Protein AF-A0A3D3IBJ9-F1 (afdb_monomer_lite)

Foldseek 3Di:
DLLVLQLVLLVCCLPVVVVLVVLLVVQQDCVPFDFPDDWDFPDDQDPQWTWIWTATPQRKIWIFIAGNPPRDTDDIDIGGHPVSVVVNVVSVVVNVSSVCSNVVSVVVVLQLVDDPVCSVVSVVVCVCCVCVVLVVCLVVQLVVQQCVQADPVRNRGDNCRSVVSVSVVSVVVSVCSVPPPDPDDPVVSVVVND

Structure (mmCIF, N/CA/C/O backbone):
data_AF-A0A3D3IBJ9-F1
#
_entry.id   AF-A0A3D3IBJ9-F1
#
loop_
_atom_site.group_PDB
_atom_site.id
_atom_site.type_symbol
_atom_site.label_atom_id
_atom_site.label_alt_id
_atom_site.label_comp_id
_atom_site.label_asym_id
_atom_site.label_entity_id
_atom_site.label_seq_id
_atom_site.pdbx_PDB_ins_code
_atom_site.Cartn_x
_atom_site.Cartn_y
_atom_site.Cartn_z
_atom_site.occupancy
_atom_site.B_iso_or_equiv
_atom_site.auth_seq_id
_atom_site.auth_comp_id
_atom_site.auth_asym_id
_atom_site.auth_atom_id
_atom_site.pdbx_PDB_model_num
ATOM 1 N N . GLY A 1 1 ? 5.608 -11.296 -23.123 1.00 69.81 1 GLY A N 1
ATOM 2 C CA . GLY A 1 1 ? 6.693 -10.288 -23.146 1.00 69.81 1 GLY A CA 1
ATOM 3 C C . GLY A 1 1 ? 6.664 -9.459 -21.875 1.00 69.81 1 GLY A C 1
ATOM 4 O O . GLY A 1 1 ? 5.577 -9.215 -21.365 1.00 69.81 1 GLY A O 1
ATOM 5 N N . ARG A 1 2 ? 7.830 -9.042 -21.364 1.00 80.31 2 ARG A N 1
ATOM 6 C CA . ARG A 1 2 ? 7.995 -8.337 -20.072 1.00 80.31 2 ARG A CA 1
ATOM 7 C C . ARG A 1 2 ? 7.119 -7.085 -19.910 1.00 80.31 2 ARG A C 1
ATOM 9 O O . ARG A 1 2 ? 6.575 -6.874 -18.832 1.00 80.31 2 ARG A O 1
ATOM 16 N N . LYS A 1 3 ? 6.898 -6.323 -20.991 1.00 83.75 3 LYS A N 1
ATOM 17 C CA . LYS A 1 3 ? 5.980 -5.170 -21.008 1.00 83.75 3 LYS A CA 1
ATOM 18 C C . LYS A 1 3 ? 4.562 -5.568 -20.597 1.00 83.75 3 LYS A C 1
ATOM 20 O O . LYS A 1 3 ? 3.991 -4.950 -19.712 1.00 83.75 3 LYS A O 1
ATOM 25 N N . TYR A 1 4 ? 4.007 -6.611 -21.212 1.00 85.75 4 TYR A N 1
ATOM 26 C CA . TYR A 1 4 ? 2.627 -7.026 -20.955 1.00 85.75 4 TYR A CA 1
ATOM 27 C C . TYR A 1 4 ? 2.422 -7.486 -19.512 1.00 85.75 4 TYR A C 1
ATOM 29 O O . TYR A 1 4 ? 1.430 -7.111 -18.911 1.00 85.75 4 TYR A O 1
ATOM 37 N N . ILE A 1 5 ? 3.376 -8.216 -18.926 1.00 88.38 5 ILE A N 1
ATOM 38 C CA . ILE A 1 5 ? 3.285 -8.644 -17.518 1.00 88.38 5 ILE A CA 1
ATOM 39 C C . ILE A 1 5 ? 3.227 -7.420 -16.590 1.00 88.38 5 ILE A C 1
ATOM 41 O O . ILE A 1 5 ? 2.356 -7.343 -15.727 1.00 88.38 5 ILE A O 1
ATOM 45 N N . MET A 1 6 ? 4.088 -6.429 -16.834 1.00 88.88 6 MET A N 1
ATOM 46 C CA . MET A 1 6 ? 4.114 -5.183 -16.066 1.00 88.88 6 MET A CA 1
ATOM 47 C C . MET A 1 6 ? 2.817 -4.374 -16.226 1.00 88.88 6 MET A C 1
ATOM 49 O O . MET A 1 6 ? 2.248 -3.915 -15.240 1.00 88.88 6 MET A O 1
ATOM 53 N N . MET A 1 7 ? 2.320 -4.221 -17.457 1.00 91.62 7 MET A N 1
ATOM 54 C CA . MET A 1 7 ? 1.092 -3.461 -17.723 1.00 91.62 7 MET A CA 1
ATOM 55 C C . MET A 1 7 ? -0.150 -4.154 -17.150 1.00 91.62 7 MET A C 1
ATOM 57 O O . MET A 1 7 ? -1.020 -3.478 -16.609 1.00 91.62 7 MET A O 1
ATOM 61 N N . MET A 1 8 ? -0.206 -5.490 -17.198 1.00 91.62 8 MET A N 1
ATOM 62 C CA . MET A 1 8 ? -1.271 -6.277 -16.568 1.00 91.62 8 MET A CA 1
ATOM 63 C C . MET A 1 8 ? -1.273 -6.101 -15.043 1.00 91.62 8 MET A C 1
ATOM 65 O O . MET A 1 8 ? -2.334 -5.925 -14.453 1.00 91.62 8 MET A O 1
ATOM 69 N N . GLY A 1 9 ? -0.097 -6.075 -14.405 1.00 90.38 9 GLY A N 1
ATOM 70 C CA . GLY A 1 9 ? 0.007 -5.803 -12.967 1.00 90.38 9 GLY A CA 1
ATOM 71 C C . GLY A 1 9 ? -0.547 -4.424 -12.591 1.00 90.38 9 GLY A C 1
ATOM 72 O O . GLY A 1 9 ? -1.326 -4.309 -11.647 1.00 90.38 9 GLY A O 1
ATOM 73 N N . LEU A 1 10 ? -0.217 -3.387 -13.372 1.00 92.19 10 LEU A N 1
ATOM 74 C CA . LEU A 1 10 ? -0.697 -2.022 -13.129 1.00 92.19 10 LEU A CA 1
ATOM 75 C C . LEU A 1 10 ? -2.212 -1.880 -13.325 1.00 92.19 10 LEU A C 1
ATOM 77 O O . LEU A 1 10 ? -2.873 -1.288 -12.476 1.00 92.19 10 LEU A O 1
ATOM 81 N N . ILE A 1 11 ? -2.785 -2.430 -14.402 1.00 93.69 11 ILE A N 1
ATOM 82 C CA . ILE A 1 11 ? -4.237 -2.324 -14.632 1.00 93.69 11 ILE A CA 1
ATOM 83 C C . ILE A 1 11 ? -5.034 -3.116 -13.591 1.00 93.69 11 ILE A C 1
ATOM 85 O O . ILE A 1 11 ? -6.061 -2.635 -13.112 1.00 93.69 11 ILE A O 1
ATOM 89 N N . PHE A 1 12 ? -4.543 -4.290 -13.180 1.00 92.88 12 PHE A N 1
ATOM 90 C CA . PHE A 1 12 ? -5.161 -5.045 -12.096 1.00 92.88 12 PHE A CA 1
ATOM 91 C C . PHE A 1 12 ? -5.106 -4.282 -10.779 1.00 92.88 12 PHE A C 1
ATOM 93 O O . PHE A 1 12 ? -6.126 -4.214 -10.102 1.00 92.88 12 PHE A O 1
ATOM 100 N N . ALA A 1 13 ? -3.988 -3.633 -10.447 1.00 89.12 13 ALA A N 1
ATOM 101 C CA . ALA A 1 13 ? -3.916 -2.776 -9.267 1.00 89.12 13 ALA A CA 1
ATOM 102 C C . ALA A 1 13 ? -4.943 -1.627 -9.328 1.00 89.12 13 ALA A C 1
ATOM 104 O O . ALA A 1 13 ? -5.714 -1.444 -8.389 1.00 89.12 13 ALA A O 1
ATOM 105 N N . VAL A 1 14 ? -5.027 -0.909 -10.455 1.00 92.62 14 VAL A N 1
ATOM 106 C CA . VAL A 1 14 ? -5.965 0.218 -10.638 1.00 92.62 14 VAL A CA 1
ATOM 107 C C . VAL A 1 14 ? -7.423 -0.206 -10.438 1.00 92.62 14 VAL A C 1
ATOM 109 O O . VAL A 1 14 ? -8.185 0.502 -9.780 1.00 92.62 14 VAL A O 1
ATOM 112 N N . VAL A 1 15 ? -7.817 -1.360 -10.978 1.00 93.56 15 VAL A N 1
ATOM 113 C CA . VAL A 1 15 ? -9.211 -1.831 -10.925 1.00 93.56 15 VAL A CA 1
ATOM 114 C C . VAL A 1 15 ? -9.526 -2.548 -9.608 1.00 93.56 15 VAL A C 1
ATOM 116 O O . VAL A 1 15 ? -10.604 -2.362 -9.044 1.00 93.56 15 VAL A O 1
ATOM 119 N N . ALA A 1 16 ? -8.603 -3.367 -9.102 1.00 92.44 16 ALA A N 1
ATOM 120 C CA . ALA A 1 16 ? -8.860 -4.272 -7.986 1.00 92.44 16 ALA A CA 1
ATOM 121 C C . ALA A 1 16 ? -8.548 -3.671 -6.609 1.00 92.44 16 ALA A C 1
ATOM 123 O O . ALA A 1 16 ? -9.078 -4.166 -5.617 1.00 92.44 16 ALA A O 1
ATOM 124 N N . TYR A 1 17 ? -7.750 -2.601 -6.503 1.00 90.62 17 TYR A N 1
ATOM 125 C CA . TYR A 1 17 ? -7.409 -2.023 -5.196 1.00 90.62 17 TYR A CA 1
ATOM 126 C C . TYR A 1 17 ? -8.657 -1.600 -4.419 1.00 90.62 17 TYR A C 1
ATOM 128 O O . TYR A 1 17 ? -8.879 -2.069 -3.306 1.00 90.62 17 TYR A O 1
ATOM 136 N N . ARG A 1 18 ? -9.545 -0.793 -5.003 1.00 89.44 18 ARG A N 1
ATOM 137 C CA . ARG A 1 18 ? -10.738 -0.322 -4.282 1.00 89.44 18 ARG A CA 1
ATOM 138 C C . ARG A 1 18 ? -11.643 -1.453 -3.750 1.00 89.44 18 ARG A C 1
ATOM 140 O O . ARG A 1 18 ? -11.987 -1.394 -2.570 1.00 89.44 18 ARG A O 1
ATOM 147 N N . PRO A 1 19 ? -12.035 -2.480 -4.532 1.00 92.44 19 PRO A N 1
ATOM 148 C CA . PRO A 1 19 ? -12.846 -3.579 -4.001 1.00 92.44 19 PRO A CA 1
ATOM 149 C C . PRO A 1 19 ? -12.098 -4.452 -2.982 1.00 92.44 19 PRO A C 1
ATOM 151 O O . PRO A 1 19 ? -12.719 -4.913 -2.023 1.00 92.44 19 PRO A O 1
ATOM 154 N N . ILE A 1 20 ? -10.782 -4.643 -3.130 1.00 91.94 20 ILE A N 1
ATOM 155 C CA . ILE A 1 20 ? -9.971 -5.384 -2.151 1.00 91.94 20 ILE A CA 1
ATOM 156 C C . ILE A 1 20 ? -9.966 -4.654 -0.805 1.00 91.94 20 ILE A C 1
ATOM 158 O O . ILE A 1 20 ? -10.304 -5.258 0.210 1.00 91.94 20 ILE A O 1
ATOM 162 N N . TYR A 1 21 ? -9.672 -3.351 -0.791 1.00 90.62 21 TYR A N 1
ATOM 163 C CA . TYR A 1 21 ? -9.659 -2.563 0.445 1.00 90.62 21 TYR A CA 1
ATOM 164 C C . TYR A 1 21 ? -11.045 -2.464 1.091 1.00 90.62 21 TYR A C 1
ATOM 166 O O . TYR A 1 21 ? -11.148 -2.553 2.311 1.00 90.62 21 TYR A O 1
ATOM 174 N N . LYS A 1 22 ? -12.121 -2.374 0.298 1.00 88.75 22 LYS A N 1
ATOM 175 C CA . LYS A 1 22 ? -13.494 -2.480 0.823 1.00 88.75 22 LYS A CA 1
ATOM 176 C C . LYS A 1 22 ? -13.756 -3.828 1.493 1.00 88.75 22 LYS A C 1
ATOM 178 O O . LYS A 1 22 ? -14.358 -3.868 2.559 1.00 88.75 22 LYS A O 1
ATOM 183 N N . SER A 1 23 ? -13.282 -4.917 0.889 1.00 86.75 23 SER A N 1
ATOM 184 C CA . SER A 1 23 ? -13.421 -6.264 1.454 1.00 86.75 23 SER A CA 1
ATOM 185 C C . SER A 1 23 ? -12.627 -6.411 2.751 1.00 86.75 23 SER A C 1
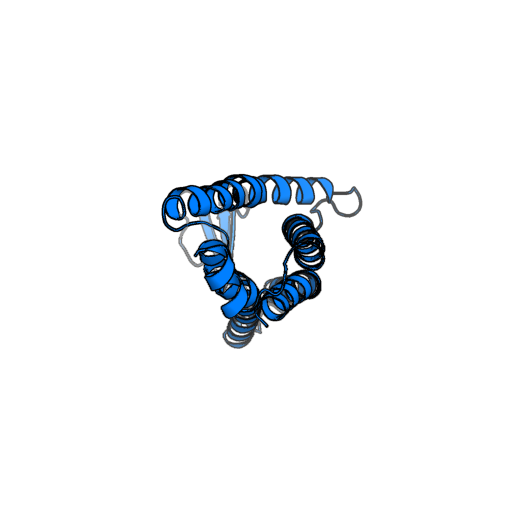ATOM 187 O O . SER A 1 23 ? -13.141 -6.961 3.715 1.00 86.75 23 SER A O 1
ATOM 189 N N . MET A 1 24 ? -11.404 -5.872 2.807 1.00 87.38 24 MET A N 1
ATOM 190 C CA . MET A 1 24 ? -10.591 -5.852 4.028 1.00 87.38 24 MET A CA 1
ATOM 191 C C . MET A 1 24 ? -11.264 -5.039 5.139 1.00 87.38 24 MET A C 1
ATOM 193 O O . MET A 1 24 ? -11.345 -5.510 6.269 1.00 87.38 24 MET A O 1
ATOM 197 N N . TYR A 1 25 ? -11.797 -3.860 4.809 1.00 85.44 25 TYR A N 1
ATOM 198 C CA . TYR A 1 25 ? -12.491 -2.999 5.767 1.00 85.44 25 TYR A CA 1
ATOM 199 C C . TYR A 1 25 ? -13.752 -3.665 6.332 1.00 85.44 25 TYR A C 1
ATOM 201 O O . TYR A 1 25 ? -13.967 -3.651 7.541 1.00 85.44 25 TYR A O 1
ATOM 209 N N . ALA A 1 26 ? -14.544 -4.328 5.484 1.00 82.88 26 ALA A N 1
ATOM 210 C CA . ALA A 1 26 ? -15.746 -5.044 5.910 1.00 82.88 26 ALA A CA 1
ATOM 211 C C . ALA A 1 26 ? -15.453 -6.185 6.903 1.00 82.88 26 ALA A C 1
ATOM 213 O O . ALA A 1 26 ? -16.272 -6.468 7.770 1.00 82.88 26 ALA A O 1
ATOM 214 N N . LEU A 1 27 ? -14.279 -6.825 6.826 1.00 77.06 27 LEU A N 1
ATOM 215 C CA . LEU A 1 27 ? -13.878 -7.853 7.800 1.00 77.06 27 LEU A CA 1
ATOM 216 C C . LEU A 1 27 ? -13.546 -7.266 9.172 1.00 77.06 27 LEU A C 1
ATOM 218 O O . LEU A 1 27 ? -13.670 -7.960 10.183 1.00 77.06 27 LEU A O 1
ATOM 222 N N . THR A 1 28 ? -13.090 -6.015 9.202 1.00 71.00 28 THR A N 1
ATOM 223 C CA . THR A 1 28 ? -12.727 -5.298 10.428 1.00 71.00 28 THR A CA 1
ATOM 224 C C . THR A 1 28 ? -13.885 -4.503 11.017 1.00 71.00 28 THR A C 1
ATOM 226 O O . THR A 1 28 ? -13.812 -4.106 12.173 1.00 71.00 28 THR A O 1
ATOM 229 N N . ASP A 1 29 ? -14.961 -4.287 10.265 1.00 67.50 29 ASP A N 1
ATOM 230 C CA . ASP A 1 29 ? -16.106 -3.532 10.754 1.00 67.50 29 ASP A CA 1
ATOM 231 C C . ASP A 1 29 ? -16.844 -4.316 11.848 1.00 67.50 29 ASP A C 1
ATOM 233 O O . ASP A 1 29 ? -17.393 -5.396 11.626 1.00 67.50 29 ASP A O 1
ATOM 237 N N . VAL A 1 30 ? -16.812 -3.775 13.063 1.00 61.06 30 VAL A N 1
ATOM 238 C CA . VAL A 1 30 ? -17.445 -4.354 14.252 1.00 61.06 30 VAL A CA 1
ATOM 239 C C . VAL A 1 30 ? -18.936 -4.029 14.335 1.00 61.06 30 VAL A C 1
ATOM 241 O O . VAL A 1 30 ? -19.657 -4.718 15.048 1.00 61.06 30 VAL A O 1
ATOM 244 N N . THR A 1 31 ? -19.427 -3.037 13.580 1.00 58.06 31 THR A N 1
ATOM 245 C CA . THR A 1 31 ? -20.842 -2.612 13.612 1.00 58.06 31 THR A CA 1
ATOM 246 C C . THR A 1 31 ? -21.791 -3.648 13.017 1.00 58.06 31 THR A C 1
ATOM 248 O O . THR A 1 31 ? -22.963 -3.714 13.378 1.00 58.06 31 THR A O 1
ATOM 251 N N . THR A 1 32 ? -21.278 -4.491 12.122 1.00 58.81 32 THR A N 1
ATOM 252 C CA . THR A 1 32 ? -22.030 -5.576 11.482 1.00 58.81 32 THR A CA 1
ATOM 253 C C . THR A 1 32 ? -21.944 -6.892 12.253 1.00 58.81 32 THR A C 1
ATOM 255 O O . THR A 1 32 ? -22.609 -7.862 11.884 1.00 58.81 32 THR A O 1
ATOM 258 N N . LYS A 1 33 ? -21.140 -6.951 13.323 1.00 59.84 33 LYS A N 1
ATOM 259 C CA . LYS A 1 33 ? -20.874 -8.184 14.064 1.00 59.84 33 LYS A CA 1
ATOM 260 C C . LYS A 1 33 ? -21.738 -8.271 15.308 1.00 59.84 33 LYS A C 1
ATOM 262 O O . LYS A 1 33 ? -21.830 -7.341 16.099 1.00 59.84 33 LYS A O 1
ATOM 267 N N . THR A 1 34 ? -22.346 -9.435 15.503 1.00 56.44 34 THR A N 1
ATOM 268 C CA . THR A 1 34 ? -23.133 -9.716 16.701 1.00 56.44 34 THR A CA 1
ATOM 269 C C . THR A 1 34 ? -22.203 -10.003 17.880 1.00 56.44 34 THR A C 1
ATOM 271 O O . THR A 1 34 ? -21.376 -10.919 17.831 1.00 56.44 34 THR A O 1
ATOM 274 N N . GLU A 1 35 ? -22.329 -9.204 18.937 1.00 62.31 35 GLU A N 1
ATOM 275 C CA . GLU A 1 35 ? -21.604 -9.380 20.196 1.00 62.31 35 GLU A CA 1
ATOM 276 C C . GLU A 1 35 ? -22.060 -10.677 20.886 1.00 62.31 35 GLU A C 1
ATOM 278 O O . GLU A 1 35 ? -23.256 -10.936 21.014 1.00 62.31 35 GLU A O 1
ATOM 283 N N . VAL A 1 36 ? -21.109 -11.524 21.296 1.00 60.91 36 VAL A N 1
ATOM 284 C CA . VAL A 1 36 ? -21.396 -12.830 21.934 1.00 60.91 36 VAL A CA 1
ATOM 285 C C . VAL A 1 36 ? -21.025 -12.848 23.414 1.00 60.91 36 VAL A C 1
ATOM 287 O O . VAL A 1 36 ? -21.457 -13.733 24.148 1.00 60.91 36 VAL A O 1
ATOM 290 N N . SER A 1 37 ? -20.283 -11.851 23.894 1.00 55.41 37 SER A N 1
ATOM 291 C CA . SER A 1 37 ? -19.924 -11.734 25.305 1.00 55.41 37 SER A CA 1
ATOM 292 C C . SER A 1 37 ? -20.045 -10.298 25.789 1.00 55.41 37 SER A C 1
ATOM 294 O O . SER A 1 37 ? -19.644 -9.375 25.083 1.00 55.41 37 SER A O 1
ATOM 296 N N . ALA A 1 38 ? -20.524 -10.145 27.027 1.00 54.31 38 ALA A N 1
ATOM 297 C CA . ALA A 1 38 ? -20.455 -8.899 27.782 1.00 54.31 38 ALA A CA 1
ATOM 298 C C . ALA A 1 38 ? -19.005 -8.386 27.853 1.00 54.31 38 ALA A C 1
ATOM 300 O O . ALA A 1 38 ? -18.067 -9.192 27.880 1.00 54.31 38 ALA A O 1
ATOM 301 N N . GLU A 1 39 ? -18.845 -7.060 27.870 1.00 61.00 39 GLU A N 1
ATOM 302 C CA . GLU A 1 39 ? -17.562 -6.363 28.008 1.00 61.00 39 GLU A CA 1
ATOM 303 C C . GLU A 1 39 ? -16.747 -6.932 29.175 1.00 61.00 39 GLU A C 1
ATOM 305 O O . GLU A 1 39 ? -17.221 -7.001 30.311 1.00 61.00 39 GLU A O 1
ATOM 310 N N . GLN A 1 40 ? -15.509 -7.342 28.898 1.00 59.78 40 GLN A N 1
ATOM 311 C CA . GLN A 1 40 ? -14.581 -7.803 29.928 1.00 59.78 40 GLN A CA 1
ATOM 312 C C . GLN A 1 40 ? -13.443 -6.800 30.082 1.00 59.78 40 GLN A C 1
ATOM 314 O O . GLN A 1 40 ? -12.711 -6.537 29.130 1.00 59.78 40 GLN A O 1
ATOM 319 N N . ILE A 1 41 ? -13.271 -6.260 31.288 1.00 63.88 41 ILE A N 1
ATOM 320 C CA . ILE A 1 41 ? -12.082 -5.483 31.649 1.00 63.88 41 ILE A CA 1
ATOM 321 C C . ILE A 1 41 ? -10.932 -6.482 31.822 1.00 63.88 41 ILE A C 1
ATOM 323 O O . ILE A 1 41 ? -10.999 -7.357 32.684 1.00 63.88 41 ILE A O 1
ATOM 327 N N . ILE A 1 42 ? -9.919 -6.403 30.957 1.00 64.19 42 ILE A N 1
ATOM 328 C CA . ILE A 1 42 ? -8.822 -7.385 30.894 1.00 64.19 42 ILE A CA 1
ATOM 329 C C . ILE A 1 42 ? -7.716 -7.044 31.898 1.00 64.19 42 ILE A C 1
ATOM 331 O O . ILE A 1 42 ? -7.103 -7.948 32.458 1.00 64.19 42 ILE A O 1
ATOM 335 N N . ASP A 1 43 ? -7.484 -5.751 32.138 1.00 66.44 43 ASP A N 1
ATOM 336 C CA . ASP A 1 43 ? -6.381 -5.263 32.965 1.00 66.44 43 ASP A CA 1
ATOM 337 C C . ASP A 1 43 ? -6.875 -4.354 34.092 1.00 66.44 43 ASP A C 1
ATOM 339 O O . ASP A 1 43 ? -7.762 -3.521 33.893 1.00 66.44 43 ASP A O 1
ATOM 343 N N . SER A 1 44 ? -6.246 -4.479 35.265 1.00 59.78 44 SER A N 1
ATOM 344 C CA . SER A 1 44 ? -6.384 -3.507 36.352 1.00 59.78 44 SER A CA 1
ATOM 345 C C . SER A 1 44 ? -5.912 -2.129 35.891 1.00 59.78 44 SER A C 1
ATOM 347 O O . SER A 1 44 ? -4.882 -2.015 35.224 1.00 59.78 44 SER A O 1
ATOM 349 N N . GLU A 1 45 ? -6.650 -1.091 36.284 1.00 59.44 45 GLU A N 1
ATOM 350 C CA . GLU A 1 45 ? -6.355 0.306 35.965 1.00 59.44 45 GLU A CA 1
ATOM 351 C C . GLU A 1 45 ? -4.883 0.647 36.242 1.00 59.44 45 GLU A C 1
ATOM 353 O O . GLU A 1 45 ? -4.396 0.536 37.371 1.00 59.44 45 GLU A O 1
ATOM 358 N N . LYS A 1 46 ? -4.163 1.063 35.197 1.00 61.59 46 LYS A N 1
ATOM 359 C CA . LYS A 1 46 ? -2.760 1.465 35.290 1.00 61.59 46 LYS A CA 1
ATOM 360 C C . LYS A 1 46 ? -2.613 2.852 34.683 1.00 61.59 46 LYS A C 1
ATOM 362 O O . LYS A 1 46 ? -2.911 3.053 33.511 1.00 61.59 46 LYS A O 1
ATOM 367 N N . GLU A 1 47 ? -2.195 3.811 35.509 1.00 65.50 47 GLU A N 1
ATOM 368 C CA . GLU A 1 47 ? -2.031 5.222 35.118 1.00 65.50 47 GLU A CA 1
ATOM 369 C C . GLU A 1 47 ? -3.312 5.862 34.545 1.00 65.50 47 GLU A C 1
ATOM 371 O O . GLU A 1 47 ? -3.256 6.685 33.634 1.00 65.50 47 GLU A O 1
ATOM 376 N N . GLY A 1 48 ? -4.484 5.475 35.063 1.00 68.88 48 GLY A N 1
ATOM 377 C CA . GLY A 1 48 ? -5.770 5.999 34.596 1.00 68.88 48 GLY A CA 1
ATOM 378 C C . GLY A 1 48 ? -6.217 5.440 33.244 1.00 68.88 48 GLY A C 1
ATOM 379 O O . GLY A 1 48 ? -7.043 6.063 32.584 1.00 68.88 48 GLY A O 1
ATOM 380 N N . TRP A 1 49 ? -5.691 4.290 32.814 1.00 71.19 49 TRP A N 1
ATOM 381 C CA . TRP A 1 49 ? -6.140 3.566 31.622 1.00 71.19 49 TRP A CA 1
ATOM 382 C C . TRP A 1 49 ? -6.468 2.109 31.955 1.00 71.19 49 TRP A C 1
ATOM 384 O O . TRP A 1 49 ? -5.769 1.481 32.753 1.00 71.19 49 TRP A O 1
ATOM 394 N N . PHE A 1 50 ? -7.494 1.553 31.308 1.00 73.69 50 PHE A N 1
ATOM 395 C CA . PHE A 1 50 ? -7.833 0.128 31.365 1.00 73.69 50 PHE A CA 1
ATOM 396 C C . PHE A 1 50 ? -8.196 -0.410 29.975 1.00 73.69 50 PHE A C 1
ATOM 398 O O . PHE A 1 50 ? -8.646 0.335 29.105 1.00 73.69 50 PHE A O 1
ATOM 405 N N . ASN A 1 51 ? -7.973 -1.707 29.752 1.00 73.69 51 ASN A N 1
ATOM 406 C CA . ASN A 1 51 ? -8.267 -2.372 28.482 1.00 73.69 51 ASN A CA 1
ATOM 407 C C . ASN A 1 51 ? -9.608 -3.114 28.564 1.00 73.69 51 ASN A C 1
ATOM 409 O O . ASN A 1 51 ? -9.789 -3.971 29.431 1.00 73.69 51 ASN A O 1
ATOM 413 N N . VAL A 1 52 ? -10.528 -2.817 27.648 1.00 73.31 52 VAL A N 1
ATOM 414 C CA . VAL A 1 52 ? -11.845 -3.461 27.529 1.00 73.31 52 VAL A CA 1
ATOM 415 C C . VAL A 1 52 ? -11.844 -4.396 26.327 1.00 73.31 52 VAL A C 1
ATOM 417 O O . VAL A 1 52 ? -11.554 -3.966 25.213 1.00 73.31 52 VAL A O 1
ATOM 420 N N . LYS A 1 53 ? -12.186 -5.672 26.529 1.00 74.31 53 LYS A N 1
ATOM 421 C CA . LYS A 1 53 ? -12.398 -6.647 25.452 1.00 74.31 53 LYS A CA 1
ATOM 422 C C . LYS A 1 53 ? -13.874 -6.790 25.121 1.00 74.31 53 LYS A C 1
ATOM 424 O O . LYS A 1 53 ? -14.672 -7.105 26.003 1.00 74.31 53 LYS A O 1
ATOM 429 N N . LYS A 1 54 ? -14.203 -6.723 23.834 1.00 74.62 54 LYS A N 1
ATOM 430 C CA . LYS A 1 54 ? -15.468 -7.203 23.264 1.00 74.62 54 LYS A CA 1
ATOM 431 C C . LYS A 1 54 ? -15.182 -8.396 22.366 1.00 74.62 54 LYS A C 1
ATOM 433 O O . LYS A 1 54 ? -14.289 -8.329 21.522 1.00 74.62 54 LYS A O 1
ATOM 438 N N . SER A 1 55 ? -15.907 -9.494 22.557 1.00 68.81 55 SER A N 1
ATOM 439 C CA . SER A 1 55 ? -15.749 -10.709 21.745 1.00 68.81 55 SER A CA 1
ATOM 440 C C . SER A 1 55 ? -16.982 -10.927 20.873 1.00 68.81 55 SER A C 1
ATOM 442 O O . SER A 1 55 ? -18.114 -10.836 21.354 1.00 68.81 55 SER A O 1
ATOM 444 N N . TYR A 1 56 ? -16.754 -11.231 19.599 1.00 73.69 56 TYR A N 1
ATOM 445 C CA . TYR A 1 56 ? -17.793 -11.356 18.578 1.00 73.69 56 TYR A CA 1
ATOM 446 C C . TYR A 1 56 ? -18.003 -12.816 18.152 1.00 73.69 56 TYR A C 1
ATOM 448 O O . TYR A 1 56 ? -17.150 -13.682 18.359 1.00 73.69 56 TYR A O 1
ATOM 456 N N . SER A 1 57 ? -19.159 -13.084 17.540 1.00 64.69 57 SER A N 1
ATOM 457 C CA . SER A 1 57 ? -19.604 -14.414 17.083 1.00 64.69 57 SER A CA 1
ATOM 458 C C . SER A 1 57 ? -18.694 -15.099 16.065 1.00 64.69 57 SER A C 1
ATOM 460 O O . SER A 1 57 ? -18.704 -16.322 15.954 1.00 64.69 57 SER A O 1
ATOM 462 N N . ASP A 1 58 ? -17.885 -14.332 15.345 1.00 60.97 58 ASP A N 1
ATOM 463 C CA . ASP A 1 58 ? -16.933 -14.810 14.343 1.00 60.97 58 ASP A CA 1
ATOM 464 C C . ASP A 1 58 ? -15.567 -15.212 14.938 1.00 60.97 58 ASP A C 1
ATOM 466 O O . ASP A 1 58 ? -14.639 -15.556 14.200 1.00 60.97 58 ASP A O 1
ATOM 470 N N . GLY A 1 59 ? -15.428 -15.155 16.268 1.00 66.81 59 GLY A N 1
ATOM 471 C CA . GLY A 1 59 ? -14.174 -15.391 16.981 1.00 66.81 59 GLY A CA 1
ATOM 472 C C . GLY A 1 59 ? -13.209 -14.203 16.949 1.00 66.81 59 GLY A C 1
ATOM 473 O O . GLY A 1 59 ? -12.082 -14.338 17.425 1.00 66.81 59 GLY A O 1
ATOM 474 N N . SER A 1 60 ? -13.618 -13.054 16.400 1.00 73.94 60 SER A N 1
ATOM 475 C CA . SER A 1 60 ? -12.847 -11.813 16.480 1.00 73.94 60 SER A CA 1
ATOM 476 C C . SER A 1 60 ? -13.004 -11.168 17.858 1.00 73.94 60 SER A C 1
ATOM 478 O O . SER A 1 60 ? -14.048 -11.291 18.504 1.00 73.94 60 SER A O 1
ATOM 480 N N . SER A 1 61 ? -11.990 -10.432 18.311 1.00 70.75 61 SER A N 1
ATOM 481 C CA . SER A 1 61 ? -12.091 -9.627 19.5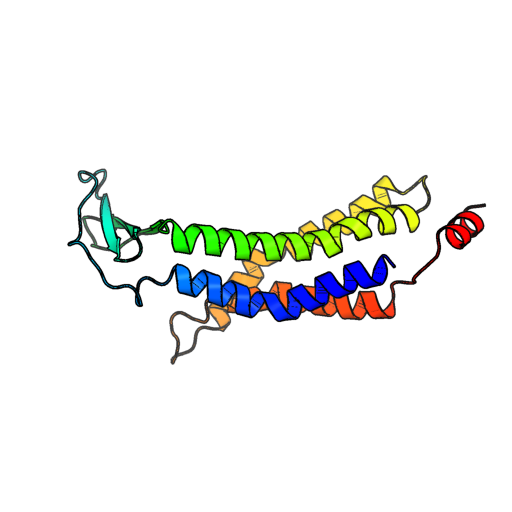28 1.00 70.75 61 SER A CA 1
ATOM 482 C C . SER A 1 61 ? -11.550 -8.215 19.347 1.00 70.75 61 SER A C 1
ATOM 484 O O . SER A 1 61 ? -10.488 -8.016 18.758 1.00 70.75 61 SER A O 1
ATOM 486 N N . LEU A 1 62 ? -12.306 -7.238 19.836 1.00 74.44 62 LEU A N 1
ATOM 487 C CA . LEU A 1 62 ? -11.928 -5.832 19.896 1.00 74.44 62 LEU A CA 1
ATOM 488 C C . LEU A 1 62 ? -11.382 -5.552 21.293 1.00 74.44 62 LEU A C 1
ATOM 490 O O . LEU A 1 62 ? -12.076 -5.793 22.275 1.00 74.44 62 LEU A O 1
ATOM 494 N N . THR A 1 63 ? -10.163 -5.039 21.369 1.00 75.38 63 THR A N 1
ATOM 495 C CA . THR A 1 63 ? -9.564 -4.520 22.596 1.00 75.38 63 THR A CA 1
ATOM 496 C C . THR A 1 63 ? -9.507 -3.002 22.484 1.00 75.38 63 THR A C 1
ATOM 498 O O . THR A 1 63 ? -8.872 -2.475 21.570 1.00 75.38 63 THR A O 1
ATOM 501 N N . GLU A 1 64 ? -10.180 -2.300 23.391 1.00 76.31 64 GLU A N 1
ATOM 502 C CA . GLU A 1 64 ? -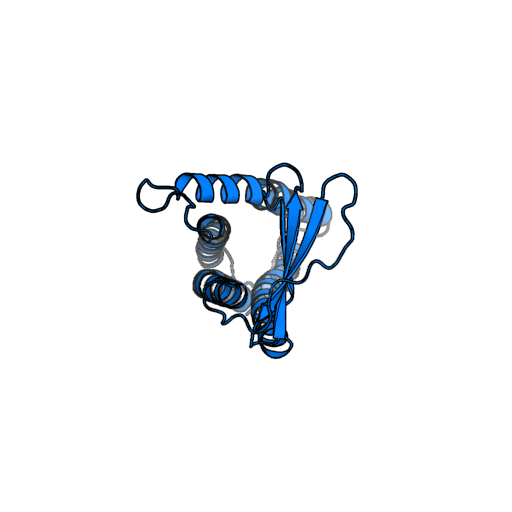10.172 -0.840 23.474 1.00 76.31 64 GLU A CA 1
ATOM 503 C C . GLU A 1 64 ? -9.407 -0.389 24.715 1.00 76.31 64 GLU A C 1
ATOM 505 O O . GLU A 1 64 ? -9.691 -0.844 25.823 1.00 76.31 64 GLU A O 1
ATOM 510 N N . LYS A 1 65 ? -8.456 0.530 24.546 1.00 76.56 65 LYS A N 1
ATOM 511 C CA . LYS A 1 65 ? -7.765 1.174 25.667 1.00 76.56 65 LYS A CA 1
ATOM 512 C C . LYS A 1 65 ? -8.532 2.427 26.076 1.00 76.56 65 LYS A C 1
ATOM 514 O O . LYS A 1 65 ? -8.531 3.410 25.335 1.00 76.56 65 LYS A O 1
ATOM 519 N N . VAL A 1 66 ? -9.182 2.396 27.236 1.00 74.56 66 VAL A N 1
ATOM 520 C CA . VAL A 1 66 ? -10.111 3.432 27.713 1.00 74.56 66 VAL A CA 1
ATOM 521 C C . VAL A 1 66 ? -9.496 4.220 28.862 1.00 74.56 66 VAL A C 1
ATOM 523 O O . VAL A 1 66 ? -8.881 3.649 29.763 1.00 74.56 66 VAL A O 1
ATOM 526 N N . ASN A 1 67 ? -9.640 5.545 28.820 1.00 74.75 67 ASN A N 1
ATOM 527 C CA . ASN A 1 67 ? -9.224 6.421 29.908 1.00 74.75 67 ASN A CA 1
ATOM 528 C C . ASN A 1 67 ? -10.242 6.369 31.059 1.00 74.75 67 ASN A C 1
ATOM 530 O O . ASN A 1 67 ? -11.433 6.583 30.849 1.00 74.75 67 ASN A O 1
ATOM 534 N N . SER A 1 68 ? -9.762 6.160 32.278 1.00 62.31 68 SER A N 1
ATOM 535 C CA . SER A 1 68 ? -10.548 6.082 33.511 1.00 62.31 68 SER A CA 1
ATOM 536 C C . SER A 1 68 ? -11.200 7.410 33.913 1.00 62.31 68 SER A C 1
ATOM 538 O O . SER A 1 68 ? -12.289 7.419 34.478 1.00 62.31 68 SER A O 1
ATOM 540 N N . ALA A 1 69 ? -10.596 8.550 33.560 1.00 65.38 69 ALA A N 1
ATOM 541 C CA . ALA A 1 69 ? -11.106 9.877 33.908 1.00 65.38 69 ALA A CA 1
ATOM 542 C C . ALA A 1 69 ? -12.112 10.446 32.891 1.00 65.38 69 ALA A C 1
ATOM 544 O O . ALA A 1 69 ? -12.998 11.207 33.274 1.00 65.38 69 ALA A O 1
ATOM 545 N N . THR A 1 70 ? -11.980 10.118 31.600 1.00 61.69 70 THR A N 1
ATOM 546 C CA . THR A 1 70 ? -12.822 10.695 30.529 1.00 61.69 70 THR A CA 1
ATOM 547 C C . THR A 1 70 ? -13.727 9.683 29.832 1.00 61.69 70 THR A C 1
ATOM 549 O O . THR A 1 70 ? -14.609 10.087 29.077 1.00 61.69 70 THR A O 1
ATOM 552 N N . GLY A 1 71 ? -13.514 8.380 30.040 1.00 62.25 71 GLY A N 1
ATOM 553 C CA . GLY A 1 71 ? -14.221 7.318 29.318 1.00 62.25 71 GLY A CA 1
ATOM 554 C C . GLY A 1 71 ? -13.887 7.254 27.823 1.00 62.25 71 GLY A C 1
ATOM 555 O O . GLY A 1 71 ? -14.532 6.517 27.082 1.00 62.25 71 GLY A O 1
ATOM 556 N N . VAL A 1 72 ? -12.896 8.022 27.352 1.00 67.56 72 VAL A N 1
ATOM 557 C CA . VAL A 1 72 ? -12.533 8.095 25.931 1.00 67.56 72 VAL A CA 1
ATOM 558 C C . VAL A 1 72 ? -11.544 6.981 25.585 1.00 67.56 72 VAL A C 1
ATOM 560 O O . VAL A 1 72 ? -10.511 6.825 26.240 1.00 67.56 72 VAL A O 1
ATOM 563 N N . ALA A 1 73 ? -11.853 6.219 24.534 1.00 69.44 73 ALA A N 1
ATOM 564 C CA . ALA A 1 73 ? -10.965 5.202 23.980 1.00 69.44 73 ALA A CA 1
ATOM 565 C C . ALA A 1 73 ? -9.850 5.849 23.142 1.00 69.44 73 ALA A C 1
ATOM 567 O O . ALA A 1 73 ? -10.130 6.619 22.224 1.00 69.44 73 ALA A O 1
ATOM 568 N N . SER A 1 74 ? -8.589 5.531 23.443 1.00 66.62 74 SER A N 1
ATOM 569 C CA . SER A 1 74 ? -7.421 6.054 22.717 1.00 66.62 74 SER A CA 1
ATOM 570 C C . SER A 1 74 ? -6.912 5.105 21.636 1.00 66.62 74 SER A C 1
ATOM 572 O O . SER A 1 74 ? -6.275 5.555 20.688 1.00 66.62 74 SER A O 1
ATOM 574 N N . GLU A 1 75 ? -7.140 3.802 21.783 1.00 72.00 75 GLU A N 1
ATOM 575 C CA . GLU A 1 75 ? -6.628 2.792 20.861 1.00 72.00 75 GLU A CA 1
ATOM 576 C C . GLU A 1 75 ? -7.655 1.676 20.708 1.00 72.00 75 GLU A C 1
ATOM 578 O O . GLU A 1 75 ? -8.204 1.192 21.699 1.00 72.00 75 GLU A O 1
ATOM 583 N N . ARG A 1 76 ? -7.925 1.293 19.458 1.00 74.75 76 ARG A N 1
ATOM 584 C CA . ARG A 1 76 ? -8.845 0.216 19.097 1.00 74.75 76 ARG A CA 1
ATOM 585 C C . ARG A 1 76 ? -8.076 -0.834 18.316 1.00 74.75 76 ARG A C 1
ATOM 587 O O . ARG A 1 76 ? -7.682 -0.591 17.177 1.00 74.75 76 ARG A O 1
ATOM 594 N N . GLN A 1 77 ? -7.882 -2.002 18.913 1.00 75.62 77 GLN A N 1
ATOM 595 C CA . GLN A 1 77 ? -7.234 -3.134 18.266 1.00 75.62 77 GLN A CA 1
ATOM 596 C C . GLN A 1 77 ? -8.266 -4.218 17.976 1.00 75.62 77 GLN A C 1
ATOM 598 O O . GLN A 1 77 ? -8.868 -4.771 18.891 1.00 75.62 77 GLN A O 1
ATOM 603 N N . ILE A 1 78 ? -8.438 -4.568 16.703 1.00 79.31 78 ILE A N 1
ATOM 604 C CA . ILE A 1 78 ? -9.291 -5.687 16.297 1.00 79.31 78 ILE A CA 1
ATOM 605 C C . ILE A 1 78 ? -8.399 -6.880 15.976 1.00 79.31 78 ILE A C 1
ATOM 607 O O . ILE A 1 78 ? -7.542 -6.828 15.096 1.00 79.31 78 ILE A O 1
ATOM 611 N N . THR A 1 79 ? -8.618 -7.973 16.688 1.00 79.38 79 THR A N 1
ATOM 612 C CA . THR A 1 79 ? -8.027 -9.279 16.396 1.00 79.38 79 THR A CA 1
ATOM 613 C C . THR A 1 79 ? -9.065 -10.109 15.660 1.00 79.38 79 THR A C 1
ATOM 615 O O . THR A 1 79 ? -10.184 -10.268 16.138 1.00 79.38 79 THR A O 1
ATOM 618 N N . LEU A 1 80 ? -8.724 -10.586 14.466 1.00 80.00 80 LEU A N 1
ATOM 619 C CA . LEU A 1 80 ? -9.640 -11.363 13.634 1.00 80.00 80 LEU A CA 1
ATOM 620 C C . LEU A 1 80 ? -9.675 -12.829 14.083 1.00 80.00 80 LEU A C 1
ATOM 622 O O . LEU A 1 80 ? -8.636 -13.403 14.409 1.00 80.00 80 LEU A O 1
ATOM 626 N N . GLY A 1 81 ? -10.861 -13.439 14.040 1.00 78.19 81 GLY A N 1
ATOM 627 C CA . GLY A 1 81 ? -11.022 -14.888 14.173 1.00 78.19 81 GLY A CA 1
ATOM 628 C C . GLY A 1 81 ? -10.344 -15.664 13.034 1.00 78.19 81 GLY A C 1
ATOM 629 O O . GLY A 1 81 ? -9.919 -15.095 12.028 1.00 78.19 81 GLY A O 1
ATOM 630 N N . SER A 1 82 ? -10.262 -16.991 13.155 1.00 79.38 82 SER A N 1
ATOM 631 C CA . SER A 1 82 ? -9.504 -17.844 12.221 1.00 79.38 82 SER A CA 1
ATOM 632 C C . SER A 1 82 ? -9.959 -17.733 10.757 1.00 79.38 82 SER A C 1
ATOM 634 O O . SER A 1 82 ? -9.125 -17.621 9.861 1.00 79.38 82 SER A O 1
ATOM 636 N N . SER A 1 83 ? -11.270 -17.726 10.503 1.00 81.25 83 SER A N 1
ATOM 637 C CA . SER A 1 83 ? -11.847 -17.603 9.155 1.00 81.25 83 SER A CA 1
ATOM 638 C C . SER A 1 83 ? -11.562 -16.238 8.491 1.00 81.25 83 SER A C 1
ATOM 640 O O . SER A 1 83 ? -10.923 -16.218 7.432 1.00 81.25 83 SER A O 1
ATOM 642 N N . PRO A 1 84 ? -11.933 -15.083 9.093 1.00 83.56 84 PRO A N 1
ATOM 643 C CA . PRO A 1 84 ? -11.639 -13.775 8.499 1.00 83.56 84 PRO A CA 1
ATOM 644 C C . PRO A 1 84 ? -10.134 -13.475 8.416 1.00 83.56 84 PRO A C 1
ATOM 646 O O . PRO A 1 84 ? -9.708 -12.773 7.499 1.00 83.56 84 PRO A O 1
ATOM 649 N N . TYR A 1 85 ? -9.316 -14.041 9.310 1.00 84.88 85 TYR A N 1
ATOM 650 C CA . TYR A 1 85 ? -7.856 -13.932 9.258 1.00 84.88 85 TYR A CA 1
ATOM 651 C C . TYR A 1 85 ? -7.270 -14.522 7.967 1.00 84.88 85 TYR A C 1
ATOM 653 O O . TYR A 1 85 ? -6.531 -13.840 7.254 1.00 84.88 85 TYR A O 1
ATOM 661 N N . TRP A 1 86 ? -7.633 -15.762 7.618 1.00 88.44 86 TRP A N 1
ATOM 662 C CA . TRP A 1 86 ? -7.155 -16.395 6.383 1.00 88.44 86 TRP A CA 1
ATOM 663 C C . TRP A 1 86 ? -7.634 -15.663 5.131 1.00 88.44 86 TRP A C 1
ATOM 665 O O . TRP A 1 86 ? -6.876 -15.515 4.171 1.00 88.44 86 TRP A O 1
ATOM 675 N N . TYR A 1 87 ? -8.863 -15.148 5.150 1.00 89.19 87 TYR A N 1
ATOM 676 C CA . TYR A 1 87 ? -9.373 -14.346 4.044 1.00 89.19 87 TYR A CA 1
ATOM 677 C C . TYR A 1 87 ? -8.594 -13.028 3.886 1.00 89.19 87 TYR A C 1
ATOM 679 O O . TYR A 1 87 ? -8.221 -12.668 2.768 1.00 89.19 87 TYR A O 1
ATOM 687 N N . MET A 1 88 ? -8.234 -12.360 4.990 1.00 91.00 88 MET A N 1
ATOM 688 C CA . MET A 1 88 ? -7.368 -11.176 4.957 1.00 91.00 88 MET A CA 1
ATOM 689 C C . MET A 1 88 ? -5.984 -11.488 4.369 1.00 91.00 88 MET A C 1
ATOM 691 O O . MET A 1 88 ? -5.493 -10.725 3.536 1.00 91.00 88 MET A O 1
ATOM 695 N N . ILE A 1 89 ? -5.379 -12.627 4.731 1.00 93.00 89 ILE A N 1
ATOM 696 C CA . ILE A 1 89 ? -4.097 -13.070 4.153 1.00 93.00 89 ILE A CA 1
ATOM 697 C C . ILE A 1 89 ? -4.199 -13.207 2.635 1.00 93.00 89 ILE A C 1
ATOM 699 O O . ILE A 1 89 ? -3.322 -12.723 1.923 1.00 93.00 89 ILE A O 1
ATOM 703 N N . ILE A 1 90 ? -5.259 -13.838 2.126 1.00 94.38 90 ILE A N 1
ATOM 704 C CA . ILE A 1 90 ? -5.448 -14.032 0.682 1.00 94.38 90 ILE A CA 1
ATOM 705 C C . ILE A 1 90 ? -5.569 -12.681 -0.035 1.00 94.38 90 ILE A C 1
ATOM 707 O O . ILE A 1 90 ? -4.925 -12.473 -1.064 1.00 94.38 90 ILE A O 1
ATOM 711 N N . LEU A 1 91 ? -6.332 -11.737 0.523 1.00 93.25 91 LEU A N 1
ATOM 712 C CA . LEU A 1 91 ? -6.475 -10.389 -0.040 1.00 93.25 91 LEU A CA 1
ATOM 713 C C . LEU A 1 91 ? -5.144 -9.622 -0.075 1.00 93.25 91 LEU A C 1
ATOM 715 O O . LEU A 1 91 ? -4.862 -8.912 -1.044 1.00 93.25 91 LEU A O 1
ATOM 719 N N . VAL A 1 92 ? -4.300 -9.778 0.946 1.00 93.88 92 VAL A N 1
ATOM 720 C CA . VAL A 1 92 ? -2.944 -9.204 0.962 1.00 93.88 92 VAL A CA 1
ATOM 721 C C . VAL A 1 92 ? -2.039 -9.911 -0.051 1.00 93.88 92 VAL A C 1
ATOM 723 O O . VAL A 1 92 ? -1.331 -9.250 -0.808 1.00 93.88 92 VAL A O 1
ATOM 726 N N . ALA A 1 93 ? -2.095 -11.241 -0.133 1.00 95.44 93 ALA A N 1
ATOM 727 C CA . ALA A 1 93 ? -1.291 -12.024 -1.069 1.00 95.44 93 ALA A CA 1
ATOM 728 C C . ALA A 1 93 ? -1.575 -11.647 -2.532 1.00 95.44 93 ALA A C 1
ATOM 730 O O . ALA A 1 93 ? -0.642 -11.493 -3.320 1.00 95.44 93 ALA A O 1
ATOM 731 N N . ILE A 1 94 ? -2.842 -11.414 -2.886 1.00 94.75 94 ILE A N 1
ATOM 732 C CA . ILE A 1 94 ? -3.237 -10.935 -4.220 1.00 94.75 94 ILE A CA 1
ATOM 733 C C . ILE A 1 94 ? -2.568 -9.589 -4.547 1.00 94.75 94 ILE A C 1
ATOM 735 O O . ILE A 1 94 ? -2.048 -9.406 -5.647 1.00 94.75 94 ILE A O 1
ATOM 739 N N . GLN A 1 95 ? -2.507 -8.662 -3.590 1.00 92.88 95 GLN A N 1
ATOM 740 C CA . GLN A 1 95 ? -1.840 -7.371 -3.793 1.00 92.88 95 GLN A CA 1
ATOM 741 C C . GLN A 1 95 ? -0.325 -7.531 -3.978 1.00 92.88 95 GLN A C 1
ATOM 743 O O . GLN A 1 95 ? 0.260 -6.895 -4.855 1.00 92.88 95 GLN A O 1
ATOM 748 N N . VAL A 1 96 ? 0.312 -8.428 -3.219 1.00 94.56 96 VAL A N 1
ATOM 749 C CA . VAL A 1 96 ? 1.739 -8.755 -3.390 1.00 94.56 96 VAL A CA 1
ATOM 750 C C . VAL A 1 96 ? 2.010 -9.324 -4.786 1.00 94.56 96 VAL A C 1
ATOM 752 O O . VAL A 1 96 ? 3.012 -8.972 -5.415 1.00 94.56 96 VAL A O 1
ATOM 755 N N . ILE A 1 97 ? 1.105 -10.144 -5.327 1.00 94.12 97 ILE A N 1
ATOM 756 C CA . ILE A 1 97 ? 1.205 -10.633 -6.710 1.00 94.12 97 ILE A CA 1
ATOM 757 C C . ILE A 1 97 ? 1.185 -9.457 -7.697 1.00 94.12 97 ILE A C 1
ATOM 759 O O . ILE A 1 97 ? 2.042 -9.384 -8.577 1.00 94.12 97 ILE A O 1
ATOM 763 N N . PHE A 1 98 ? 0.281 -8.489 -7.533 1.00 92.38 98 PHE A N 1
ATOM 764 C CA . PHE A 1 98 ? 0.235 -7.319 -8.420 1.00 92.38 98 PHE A CA 1
ATOM 765 C C . PHE A 1 98 ? 1.525 -6.495 -8.363 1.00 92.38 98 PHE A C 1
ATOM 767 O O . PHE A 1 98 ? 2.070 -6.132 -9.406 1.00 92.38 98 PHE A O 1
ATOM 774 N N . VAL A 1 99 ? 2.063 -6.260 -7.163 1.00 90.88 99 VAL A N 1
ATOM 775 C CA . VAL A 1 99 ? 3.332 -5.537 -6.984 1.00 90.88 99 VAL A CA 1
ATOM 776 C C . VAL A 1 99 ? 4.487 -6.288 -7.647 1.00 90.88 99 VAL A C 1
ATOM 778 O O . VAL A 1 99 ? 5.271 -5.691 -8.384 1.00 90.88 99 VAL A O 1
ATOM 781 N N . THR A 1 100 ? 4.584 -7.603 -7.455 1.00 91.56 100 THR A N 1
ATOM 782 C CA . THR A 1 100 ? 5.680 -8.414 -8.016 1.00 91.56 100 THR A CA 1
ATOM 783 C C . THR A 1 100 ? 5.622 -8.533 -9.540 1.00 91.56 100 THR A C 1
ATOM 785 O O . THR A 1 100 ? 6.674 -8.518 -10.184 1.00 91.56 100 THR A O 1
ATOM 788 N N . MET A 1 101 ? 4.429 -8.553 -10.145 1.00 92.12 101 MET A N 1
ATOM 789 C CA . MET A 1 101 ? 4.261 -8.498 -11.607 1.00 92.12 101 MET A CA 1
ATOM 790 C C . MET A 1 101 ? 4.866 -7.233 -12.228 1.00 92.12 101 MET A C 1
ATOM 792 O O . MET A 1 101 ? 5.327 -7.266 -13.370 1.00 92.12 101 MET A O 1
ATOM 796 N N . VAL A 1 102 ? 4.884 -6.125 -11.486 1.00 90.50 102 VAL A N 1
ATOM 797 C CA . VAL A 1 102 ? 5.497 -4.864 -11.921 1.00 90.50 102 VAL A CA 1
ATOM 798 C C . VAL A 1 102 ? 6.984 -4.835 -11.561 1.00 90.50 102 VAL A C 1
ATOM 800 O O . VAL A 1 102 ? 7.828 -4.524 -12.404 1.00 90.50 102 VAL A O 1
ATOM 803 N N . TYR A 1 103 ? 7.314 -5.204 -10.323 1.00 88.19 103 TYR A N 1
ATOM 804 C CA . TYR A 1 103 ? 8.652 -5.058 -9.751 1.00 88.19 103 TYR A CA 1
ATOM 805 C C . TYR A 1 103 ? 9.675 -6.068 -10.290 1.00 88.19 103 TYR A C 1
ATOM 807 O O . TYR A 1 103 ? 10.853 -5.750 -10.428 1.00 88.19 103 TYR A O 1
ATOM 815 N N . GLY A 1 104 ? 9.251 -7.282 -10.649 1.00 87.44 104 GLY A N 1
ATOM 816 C CA . GLY A 1 104 ? 10.151 -8.280 -11.235 1.00 87.44 104 GLY A CA 1
ATOM 817 C C . GLY A 1 104 ? 10.726 -7.822 -12.584 1.00 87.44 104 GLY A C 1
ATOM 818 O O . GLY A 1 104 ? 11.946 -7.741 -12.743 1.00 87.44 104 GLY A O 1
ATOM 819 N N . PRO A 1 105 ? 9.878 -7.462 -13.566 1.00 86.56 105 PRO A N 1
ATOM 820 C CA . PRO A 1 105 ? 10.344 -7.007 -14.873 1.00 86.56 105 PRO A CA 1
ATOM 821 C C . PRO A 1 105 ? 11.083 -5.662 -14.855 1.00 86.56 105 PRO A C 1
ATOM 823 O O . PRO A 1 105 ? 11.969 -5.461 -15.689 1.00 86.56 105 PRO A O 1
ATOM 826 N N . ILE A 1 106 ? 10.741 -4.737 -13.946 1.00 83.88 106 ILE A N 1
ATOM 827 C CA . ILE A 1 106 ? 11.319 -3.380 -13.945 1.00 83.88 106 ILE A CA 1
ATOM 828 C C . ILE A 1 106 ? 12.825 -3.389 -13.661 1.00 83.88 106 ILE A C 1
ATOM 830 O O . ILE A 1 106 ? 13.570 -2.638 -14.290 1.00 83.88 106 ILE A O 1
ATOM 834 N N . ALA A 1 107 ? 13.289 -4.288 -12.787 1.00 79.31 107 ALA A N 1
ATOM 835 C CA . ALA A 1 107 ? 14.706 -4.437 -12.472 1.00 79.31 107 ALA A CA 1
ATOM 836 C C . ALA A 1 107 ? 15.522 -4.827 -13.715 1.00 79.31 107 ALA A C 1
ATOM 838 O O . ALA A 1 107 ? 16.568 -4.239 -13.984 1.00 79.31 107 ALA A O 1
ATOM 839 N N . ALA A 1 108 ? 15.009 -5.760 -14.522 1.00 80.88 108 ALA A N 1
ATOM 840 C CA . ALA A 1 108 ? 15.652 -6.161 -15.769 1.00 80.88 108 ALA A CA 1
ATOM 841 C C . ALA A 1 108 ? 15.648 -5.029 -16.813 1.00 80.88 108 ALA A C 1
ATOM 843 O O . ALA A 1 108 ? 16.661 -4.806 -17.471 1.00 80.88 108 ALA A O 1
ATOM 844 N N . PHE A 1 109 ? 14.543 -4.281 -16.931 1.00 78.19 109 PHE A N 1
ATOM 845 C CA . PHE A 1 109 ? 14.436 -3.147 -17.858 1.00 78.19 109 PHE A CA 1
ATOM 846 C C . PHE A 1 109 ? 15.438 -2.028 -17.547 1.00 78.19 109 PHE A C 1
ATOM 848 O O . PHE A 1 109 ? 16.078 -1.511 -18.460 1.00 78.19 109 PHE A O 1
ATOM 855 N N . LEU A 1 110 ? 15.598 -1.654 -16.275 1.00 76.31 110 LEU A N 1
ATOM 856 C CA . LEU A 1 110 ? 16.509 -0.573 -15.883 1.00 76.31 110 LEU A CA 1
ATOM 857 C C . LEU A 1 110 ? 17.978 -0.911 -16.181 1.00 76.31 110 LEU A C 1
ATOM 859 O O . LEU A 1 110 ? 18.733 -0.054 -16.630 1.00 76.31 110 LEU A O 1
ATOM 863 N N . VAL A 1 111 ? 18.381 -2.166 -15.985 1.00 74.19 111 VAL A N 1
ATOM 864 C CA . VAL A 1 111 ? 19.742 -2.652 -16.276 1.00 74.19 111 VAL A CA 1
ATOM 865 C C . VAL A 1 111 ? 20.047 -2.633 -17.781 1.00 74.19 111 VAL A C 1
ATOM 867 O O . VAL A 1 111 ? 21.195 -2.425 -18.177 1.00 74.19 111 VAL A O 1
ATOM 870 N N . GLU A 1 112 ? 19.024 -2.848 -18.605 1.00 78.19 112 GLU A N 1
ATOM 871 C CA . GLU A 1 112 ? 19.095 -2.897 -20.069 1.00 78.19 112 GLU A CA 1
ATOM 872 C C . GLU A 1 112 ? 19.088 -1.499 -20.710 1.00 78.19 112 GLU A C 1
ATOM 874 O O . GLU A 1 112 ? 19.708 -1.289 -21.746 1.00 78.19 112 GLU A O 1
ATOM 879 N N . LEU A 1 113 ? 18.414 -0.532 -20.077 1.00 76.62 113 LEU A N 1
ATOM 880 C CA . LEU A 1 113 ? 18.295 0.852 -20.552 1.00 76.62 113 LEU A CA 1
ATOM 881 C C . LEU A 1 113 ? 19.584 1.671 -20.409 1.00 76.62 113 LEU A C 1
ATOM 883 O O . LEU A 1 113 ? 19.765 2.645 -21.140 1.00 76.62 113 LEU A O 1
ATOM 887 N N . PHE A 1 114 ? 20.461 1.312 -19.467 1.00 78.88 114 PHE A N 1
ATOM 888 C CA . PHE A 1 114 ? 21.647 2.104 -19.141 1.00 78.88 114 PHE A CA 1
ATOM 889 C C . PHE A 1 114 ? 22.963 1.359 -19.427 1.00 78.88 114 PHE A C 1
ATOM 891 O O . PHE A 1 114 ? 23.115 0.197 -19.029 1.00 78.88 114 PHE A O 1
ATOM 898 N N . PRO A 1 115 ? 23.965 2.040 -20.024 1.00 75.12 115 PRO A N 1
ATOM 899 C CA . PRO A 1 115 ? 25.312 1.502 -20.189 1.00 75.12 115 PRO A CA 1
ATOM 900 C C . PRO A 1 115 ? 25.929 1.068 -18.855 1.00 75.12 115 PRO A C 1
ATOM 902 O O . PRO A 1 115 ? 25.754 1.728 -17.826 1.00 75.12 115 PRO A O 1
ATOM 905 N N . THR A 1 116 ? 26.722 -0.004 -18.879 1.00 81.38 116 THR A N 1
ATOM 906 C CA . THR A 1 116 ? 27.338 -0.628 -17.689 1.00 81.38 116 THR A CA 1
ATOM 907 C C . THR A 1 116 ? 28.091 0.365 -16.800 1.00 81.38 116 THR A C 1
ATOM 909 O O . THR A 1 116 ? 27.958 0.318 -15.580 1.00 81.38 116 THR A O 1
ATOM 912 N N . ARG A 1 117 ? 28.805 1.317 -17.411 1.00 82.31 117 ARG A N 1
ATOM 913 C CA . ARG A 1 117 ? 29.608 2.361 -16.748 1.00 82.31 117 ARG A CA 1
ATOM 914 C C . ARG A 1 117 ? 28.833 3.346 -15.864 1.00 82.31 117 ARG A C 1
ATOM 916 O O . ARG A 1 117 ? 29.422 3.894 -14.943 1.00 82.31 117 ARG A O 1
ATOM 923 N N . ILE A 1 118 ? 27.544 3.583 -16.120 1.00 83.00 118 ILE A N 1
ATOM 924 C CA . ILE A 1 118 ? 26.714 4.519 -15.328 1.00 83.00 118 ILE A CA 1
ATOM 925 C C . ILE A 1 118 ? 25.540 3.833 -14.632 1.00 83.00 118 ILE A C 1
ATOM 927 O O . ILE A 1 118 ? 24.756 4.483 -13.947 1.00 83.00 118 ILE A O 1
ATOM 931 N N . ARG A 1 119 ? 25.420 2.512 -14.783 1.00 83.69 119 ARG A N 1
ATOM 932 C CA . ARG A 1 119 ? 24.237 1.753 -14.389 1.00 83.69 119 ARG A CA 1
ATOM 933 C C . ARG A 1 119 ? 23.864 1.957 -12.919 1.00 83.69 119 ARG A C 1
ATOM 935 O O . ARG A 1 119 ? 22.693 2.140 -12.628 1.00 83.69 119 ARG A O 1
ATOM 942 N N . TYR A 1 120 ? 24.833 1.976 -12.003 1.00 81.50 120 TYR A N 1
ATOM 943 C CA . TYR A 1 120 ? 24.550 2.145 -10.572 1.00 81.50 120 TYR A CA 1
ATOM 944 C C . TYR A 1 120 ? 23.955 3.529 -10.257 1.00 81.50 120 TYR A C 1
ATOM 946 O O . TYR A 1 120 ? 22.888 3.627 -9.653 1.00 81.50 120 TYR A O 1
ATOM 954 N N . THR A 1 121 ? 24.584 4.595 -10.757 1.00 85.44 121 THR A N 1
ATOM 955 C CA . THR A 1 121 ? 24.112 5.979 -10.593 1.00 85.44 121 THR A CA 1
ATOM 956 C C . THR A 1 121 ? 22.763 6.202 -11.281 1.00 85.44 121 THR A C 1
ATOM 958 O O . THR A 1 121 ? 21.851 6.785 -10.697 1.00 85.44 121 THR A O 1
ATOM 961 N N . SER A 1 122 ? 22.598 5.687 -12.501 1.00 83.81 122 SER A N 1
ATOM 962 C CA . SER A 1 122 ? 21.361 5.822 -13.274 1.00 83.81 122 SER A CA 1
ATOM 963 C C . SER A 1 122 ? 20.207 4.979 -12.731 1.00 83.81 122 SER A C 1
ATOM 965 O O . SER A 1 122 ? 19.063 5.386 -12.886 1.00 83.81 122 SER A O 1
ATOM 967 N N . MET A 1 123 ? 20.466 3.842 -12.072 1.00 82.62 123 MET A N 1
ATOM 968 C CA . MET A 1 123 ? 19.426 3.059 -11.388 1.00 82.62 123 MET A CA 1
ATOM 969 C C . MET A 1 123 ? 19.004 3.691 -10.058 1.00 82.62 123 MET A C 1
ATOM 971 O O . MET A 1 123 ? 17.830 3.639 -9.704 1.00 82.62 123 MET A O 1
ATOM 975 N N . SER A 1 124 ? 19.934 4.321 -9.337 1.00 86.69 124 SER A N 1
ATOM 976 C CA . SER A 1 124 ? 19.663 4.975 -8.050 1.00 86.69 124 SER A CA 1
ATOM 977 C C . SER A 1 124 ? 18.710 6.174 -8.184 1.00 86.69 124 SER A C 1
ATOM 979 O O . SER A 1 124 ? 17.831 6.362 -7.344 1.00 86.69 124 SER A O 1
ATOM 981 N N . LEU A 1 125 ? 18.809 6.946 -9.270 1.00 85.69 125 LEU A N 1
ATOM 982 C CA . LEU A 1 125 ? 18.012 8.161 -9.463 1.00 85.69 125 LEU A CA 1
ATOM 983 C C . LEU A 1 125 ? 16.488 7.900 -9.561 1.00 85.69 125 LEU A C 1
ATOM 985 O O . LEU A 1 125 ? 15.747 8.502 -8.782 1.00 85.69 125 LEU A O 1
ATOM 989 N N . PRO A 1 126 ? 15.986 6.972 -10.402 1.00 86.25 126 PRO A N 1
ATOM 990 C CA . PRO A 1 126 ? 14.579 6.573 -10.391 1.00 86.25 126 PRO A CA 1
ATOM 991 C C . PRO A 1 126 ? 14.120 6.016 -9.043 1.00 86.25 126 PRO A C 1
ATOM 993 O O . PRO A 1 126 ? 12.997 6.287 -8.630 1.00 86.25 126 PRO A O 1
ATOM 996 N N . TYR A 1 127 ? 14.981 5.274 -8.341 1.00 87.00 127 TYR A N 1
ATOM 997 C CA . TYR A 1 127 ? 14.656 4.712 -7.031 1.00 87.00 127 TYR A CA 1
ATOM 998 C C . TYR A 1 127 ? 14.457 5.797 -5.970 1.00 87.00 127 TYR A C 1
ATOM 1000 O O . TYR A 1 127 ? 13.464 5.765 -5.246 1.00 87.00 127 TYR A O 1
ATOM 1008 N N . HIS A 1 128 ? 15.359 6.776 -5.885 1.00 89.69 128 HIS A N 1
ATOM 1009 C CA . HIS A 1 128 ? 15.239 7.854 -4.903 1.00 89.69 128 HIS A CA 1
ATOM 1010 C C . HIS A 1 128 ? 14.137 8.845 -5.250 1.00 89.69 128 HIS A C 1
ATOM 1012 O O . HIS A 1 128 ? 13.413 9.268 -4.356 1.00 89.69 128 HIS A O 1
ATOM 1018 N N . ILE A 1 129 ? 13.965 9.191 -6.526 1.00 89.50 129 ILE A N 1
ATOM 1019 C CA . ILE A 1 129 ? 12.880 10.085 -6.946 1.00 89.50 129 ILE A CA 1
ATOM 1020 C C . ILE A 1 129 ? 11.529 9.390 -6.758 1.00 89.50 129 ILE A C 1
ATOM 1022 O O . ILE A 1 129 ? 10.616 9.968 -6.173 1.00 89.50 129 ILE A O 1
ATOM 1026 N N . GLY A 1 130 ? 11.416 8.136 -7.199 1.00 88.25 130 GLY A N 1
ATOM 1027 C CA . GLY A 1 130 ? 10.218 7.314 -7.052 1.00 88.25 130 GLY A CA 1
ATOM 1028 C C . GLY A 1 130 ? 9.815 7.148 -5.590 1.00 88.25 130 GLY A C 1
ATOM 1029 O O . GLY A 1 130 ? 8.746 7.595 -5.178 1.00 88.25 130 GLY A O 1
ATOM 1030 N N . ASN A 1 131 ? 10.691 6.552 -4.782 1.00 87.38 131 ASN A N 1
ATOM 1031 C CA . ASN A 1 131 ? 10.374 6.251 -3.386 1.00 87.38 131 ASN A CA 1
ATOM 1032 C C . ASN A 1 131 ? 10.350 7.509 -2.511 1.00 87.38 131 ASN A C 1
ATOM 1034 O O . ASN A 1 131 ? 9.513 7.617 -1.621 1.00 87.38 131 ASN A O 1
ATOM 1038 N N . GLY A 1 132 ? 11.245 8.464 -2.758 1.00 89.06 132 GLY A N 1
ATOM 1039 C CA . GLY A 1 132 ? 11.347 9.682 -1.960 1.00 89.06 132 GLY A CA 1
ATOM 1040 C C . GLY A 1 132 ? 10.166 10.616 -2.186 1.00 89.06 132 GLY A C 1
ATOM 1041 O O . GLY A 1 132 ? 9.497 10.989 -1.228 1.00 89.06 132 GLY A O 1
ATOM 1042 N N . ILE A 1 133 ? 9.878 10.964 -3.443 1.00 89.25 133 ILE A N 1
ATOM 1043 C CA . ILE A 1 133 ? 8.818 11.928 -3.755 1.00 89.25 133 ILE A CA 1
ATOM 1044 C C . ILE A 1 133 ? 7.459 11.232 -3.747 1.00 89.25 133 ILE A C 1
ATOM 1046 O O . ILE A 1 133 ? 6.605 11.574 -2.938 1.00 89.25 133 ILE A O 1
ATOM 1050 N N . PHE A 1 134 ? 7.242 10.231 -4.601 1.00 89.62 134 PHE A N 1
ATOM 1051 C CA . PHE A 1 134 ? 5.917 9.607 -4.706 1.00 89.62 134 PHE A CA 1
ATOM 1052 C C . PHE A 1 134 ? 5.598 8.731 -3.488 1.00 89.62 134 PHE A C 1
ATOM 1054 O O . PHE A 1 134 ? 4.493 8.781 -2.955 1.00 89.62 134 PHE A O 1
ATOM 1061 N N . GLY A 1 135 ? 6.577 7.975 -2.987 1.00 89.56 135 GLY A N 1
ATOM 1062 C CA . GLY A 1 135 ? 6.404 7.204 -1.754 1.00 89.56 135 GLY A CA 1
ATOM 1063 C C . GLY A 1 135 ? 6.248 8.103 -0.523 1.00 89.56 135 GLY A C 1
ATOM 1064 O O . GLY A 1 135 ? 5.262 7.981 0.203 1.00 89.56 135 GLY A O 1
ATOM 1065 N N . GLY A 1 136 ? 7.165 9.052 -0.319 1.00 92.00 136 GLY A N 1
ATOM 1066 C CA . GLY A 1 136 ? 7.171 9.931 0.856 1.00 92.00 136 GLY A CA 1
ATOM 1067 C C . GLY A 1 136 ? 5.973 10.880 0.959 1.00 92.00 136 GLY A C 1
ATOM 1068 O O . GLY A 1 136 ? 5.544 11.192 2.068 1.00 92.00 136 GLY A O 1
ATOM 1069 N N . LEU A 1 137 ? 5.379 11.295 -0.167 1.00 92.75 137 LEU A N 1
ATOM 1070 C CA . LEU A 1 137 ? 4.170 12.132 -0.171 1.00 92.75 137 LEU A CA 1
ATOM 1071 C C . LEU A 1 137 ? 2.877 11.350 0.103 1.00 92.75 137 LEU A C 1
ATOM 1073 O O . LEU A 1 137 ? 1.845 11.969 0.362 1.00 92.75 137 LEU A O 1
ATOM 1077 N N . THR A 1 138 ? 2.915 10.014 0.088 1.00 92.12 138 THR A N 1
ATOM 1078 C CA . THR A 1 138 ? 1.736 9.160 0.313 1.00 92.12 138 THR A CA 1
ATOM 1079 C C . THR A 1 138 ? 0.991 9.479 1.617 1.00 92.12 138 THR A C 1
ATOM 1081 O O . THR A 1 138 ? -0.205 9.742 1.532 1.00 92.12 138 THR A O 1
ATOM 1084 N N . PRO A 1 139 ? 1.616 9.507 2.813 1.00 93.31 139 PRO A N 1
ATOM 1085 C CA . PRO A 1 139 ? 0.897 9.794 4.061 1.00 93.31 139 PRO A CA 1
ATOM 1086 C C . PRO A 1 139 ? 0.295 11.204 4.099 1.00 93.31 139 PRO A C 1
ATOM 1088 O O . PRO A 1 139 ? -0.809 11.384 4.614 1.00 93.31 139 PRO A O 1
ATOM 1091 N N . PHE A 1 140 ? 0.979 12.192 3.513 1.00 94.75 140 PHE A N 1
ATOM 1092 C CA . PHE A 1 140 ? 0.480 13.563 3.428 1.00 94.75 140 PHE A CA 1
ATOM 1093 C C . PHE A 1 140 ? -0.750 13.650 2.518 1.00 94.75 140 PHE A C 1
ATOM 1095 O O . PHE A 1 140 ? -1.795 14.150 2.930 1.00 94.75 140 PHE A O 1
ATOM 1102 N N . LEU A 1 141 ? -0.656 13.109 1.300 1.00 94.88 141 LEU A N 1
ATOM 1103 C CA . LEU A 1 141 ? -1.754 13.135 0.334 1.00 94.88 141 LEU A CA 1
ATOM 1104 C C . LEU A 1 141 ? -2.919 12.243 0.763 1.00 94.88 141 LEU A C 1
ATOM 1106 O O . LEU A 1 141 ? -4.066 12.630 0.572 1.00 94.88 141 LEU A O 1
ATOM 1110 N N . ALA A 1 142 ? -2.653 11.094 1.385 1.00 92.44 142 ALA A N 1
ATOM 1111 C CA . ALA A 1 142 ? -3.696 10.221 1.912 1.00 92.44 142 ALA A CA 1
ATOM 1112 C C . ALA A 1 142 ? -4.506 10.919 3.010 1.00 92.44 142 ALA A C 1
ATOM 1114 O O . ALA A 1 142 ? -5.734 10.933 2.944 1.00 92.44 142 ALA A O 1
ATOM 1115 N N . THR A 1 143 ? -3.824 11.553 3.970 1.00 92.38 143 THR A N 1
ATOM 1116 C CA . THR A 1 143 ? -4.477 12.332 5.033 1.00 92.38 143 THR A CA 1
ATOM 1117 C C . THR A 1 143 ? -5.228 13.530 4.458 1.00 92.38 143 THR A C 1
ATOM 1119 O O . THR A 1 143 ? -6.371 13.774 4.824 1.00 92.38 143 THR A O 1
ATOM 1122 N N . SER A 1 144 ? -4.631 14.253 3.508 1.00 93.62 144 SER A N 1
ATOM 1123 C CA . SER A 1 144 ? -5.279 15.402 2.871 1.00 93.62 144 SER A CA 1
ATOM 1124 C C . SER A 1 144 ? -6.544 15.007 2.100 1.00 93.62 144 SER A C 1
ATOM 1126 O O . SER A 1 144 ? -7.568 15.668 2.249 1.00 93.62 144 SER A O 1
ATOM 1128 N N . LEU A 1 145 ? -6.507 13.913 1.331 1.00 92.69 145 LEU A N 1
ATOM 1129 C CA . LEU A 1 145 ? -7.676 13.379 0.623 1.00 92.69 145 LEU A CA 1
ATOM 1130 C C . LEU A 1 145 ? -8.769 12.917 1.591 1.00 92.69 145 LEU A C 1
ATOM 1132 O O . LEU A 1 145 ? -9.948 13.127 1.318 1.00 92.69 145 LEU A O 1
ATOM 1136 N N . TYR A 1 146 ? -8.391 12.314 2.720 1.00 92.25 146 TYR A N 1
ATOM 1137 C CA . TYR A 1 146 ? -9.331 11.956 3.780 1.00 92.25 146 TYR A CA 1
ATOM 1138 C C . TYR A 1 146 ? -10.006 13.194 4.384 1.00 92.25 146 TYR A C 1
ATOM 1140 O O . TYR A 1 146 ? -11.231 13.249 4.434 1.00 92.25 146 TYR A O 1
ATOM 1148 N N . GLU A 1 147 ? -9.249 14.228 4.753 1.00 91.56 147 GLU A N 1
ATOM 1149 C CA . GLU A 1 147 ? -9.825 15.477 5.273 1.00 91.56 147 GLU A CA 1
ATOM 1150 C C . GLU A 1 147 ? -10.747 16.158 4.250 1.00 91.56 147 GLU A C 1
ATOM 1152 O O . GLU A 1 147 ? -11.839 16.595 4.600 1.00 91.56 147 GLU A O 1
ATOM 1157 N N . MET A 1 148 ? -10.369 16.175 2.968 1.00 90.31 148 MET A N 1
ATOM 1158 C CA . MET A 1 148 ? -11.209 16.712 1.885 1.00 90.31 148 MET A CA 1
ATOM 1159 C C . MET A 1 148 ? -12.490 15.906 1.643 1.00 90.31 148 MET A C 1
ATOM 1161 O O . MET A 1 148 ? -13.437 16.428 1.061 1.00 90.31 148 MET A O 1
ATOM 1165 N N . SER A 1 149 ? -12.523 14.635 2.043 1.00 89.50 149 SER A N 1
ATOM 1166 C CA . SER A 1 149 ? -13.711 13.792 1.891 1.00 89.50 149 SER A CA 1
ATOM 1167 C C . SER A 1 149 ? -14.779 14.055 2.958 1.00 89.50 149 SER A C 1
ATOM 1169 O O . SER A 1 149 ? -15.927 13.635 2.795 1.00 89.50 149 SER A O 1
ATOM 1171 N N . LYS A 1 150 ? -14.433 14.763 4.040 1.00 90.25 150 LYS A N 1
ATOM 1172 C CA . LYS A 1 150 ? -15.385 15.134 5.089 1.00 90.25 150 LYS A CA 1
ATOM 1173 C C . LYS A 1 150 ? -16.371 16.164 4.549 1.00 90.25 150 LYS A C 1
ATOM 1175 O O . LYS A 1 150 ? -15.989 17.191 3.998 1.00 90.25 150 LYS A O 1
ATOM 1180 N N . THR A 1 151 ? -17.654 15.878 4.714 1.00 85.44 151 THR A N 1
ATOM 1181 C CA . THR A 1 151 ? -18.770 16.740 4.293 1.00 85.44 151 THR A CA 1
ATOM 1182 C C . THR A 1 151 ? -19.768 16.824 5.447 1.00 85.44 151 THR A C 1
ATOM 1184 O O . THR A 1 151 ? -19.759 15.955 6.312 1.00 85.44 151 THR A O 1
ATOM 1187 N N . GLU A 1 152 ? -20.672 17.807 5.467 1.00 81.00 152 GLU A N 1
ATOM 1188 C CA . GLU A 1 152 ? -21.732 17.887 6.492 1.00 81.00 152 GLU A CA 1
ATOM 1189 C C . GLU A 1 152 ? -22.568 16.595 6.595 1.00 81.00 152 GLU A C 1
ATOM 1191 O O . GLU A 1 152 ? -22.991 16.214 7.682 1.00 81.00 152 GLU A O 1
ATOM 1196 N N . ALA A 1 153 ? -22.751 15.878 5.479 1.00 80.19 153 ALA A N 1
ATOM 1197 C CA . ALA A 1 153 ? -23.429 14.581 5.439 1.00 80.19 153 ALA A CA 1
ATOM 1198 C C . ALA A 1 153 ? -22.558 13.393 5.907 1.00 80.19 153 ALA A C 1
ATOM 1200 O O . ALA A 1 153 ? -23.095 12.348 6.266 1.00 80.19 153 ALA A O 1
ATOM 1201 N N . THR A 1 154 ? -21.229 13.532 5.893 1.00 80.00 154 THR A N 1
ATOM 1202 C CA . THR A 1 154 ? -20.253 12.498 6.283 1.00 80.00 154 THR A CA 1
ATOM 1203 C C . THR A 1 154 ? -19.109 13.134 7.082 1.00 80.00 154 THR A C 1
ATOM 1205 O O . THR A 1 154 ? -18.021 13.348 6.531 1.00 80.00 154 THR A O 1
ATOM 1208 N N . PRO A 1 155 ? -19.334 13.462 8.370 1.00 79.12 155 PRO A N 1
ATOM 1209 C CA . PRO A 1 155 ? -18.354 14.171 9.199 1.00 79.12 155 PRO A CA 1
ATOM 1210 C C . PRO A 1 155 ? -17.044 13.395 9.389 1.00 79.12 155 PRO A C 1
ATOM 1212 O O . PRO A 1 155 ? -15.978 13.997 9.509 1.00 79.12 155 PRO A O 1
ATOM 1215 N N . ASP A 1 156 ? -17.122 12.064 9.354 1.00 77.06 156 ASP A N 1
ATOM 1216 C CA . ASP A 1 156 ? -15.977 11.164 9.510 1.00 77.06 156 ASP A CA 1
ATOM 1217 C C . ASP A 1 156 ? -15.185 10.953 8.204 1.00 77.06 156 ASP A C 1
ATOM 1219 O O . ASP A 1 156 ? -14.074 10.440 8.243 1.00 77.06 156 ASP A O 1
ATOM 1223 N N . GLY A 1 157 ? -15.698 11.392 7.047 1.00 83.31 157 GLY A N 1
ATOM 1224 C CA . GLY A 1 157 ? -15.030 11.238 5.746 1.00 83.31 157 GLY A CA 1
ATOM 1225 C C . GLY A 1 157 ? -15.078 9.816 5.159 1.00 83.31 157 GLY A C 1
ATOM 1226 O O . GLY A 1 157 ? -15.554 8.868 5.779 1.00 83.31 157 GLY A O 1
ATOM 1227 N N . ASP A 1 158 ? -14.608 9.668 3.916 1.00 87.00 158 ASP A N 1
ATOM 1228 C CA . ASP A 1 158 ? -14.451 8.376 3.236 1.00 87.00 158 ASP A CA 1
ATOM 1229 C C . ASP A 1 158 ? -13.096 7.747 3.629 1.00 87.00 158 ASP A C 1
ATOM 1231 O O . ASP A 1 158 ? -12.044 8.250 3.212 1.00 87.00 158 ASP A O 1
ATOM 1235 N N . PRO A 1 159 ? -13.074 6.616 4.365 1.00 84.06 159 PRO A N 1
ATOM 1236 C CA . PRO A 1 159 ? -11.830 5.951 4.761 1.00 84.06 159 PRO A CA 1
ATOM 1237 C C . PRO A 1 159 ? -11.015 5.442 3.561 1.00 84.06 159 PRO A C 1
ATOM 1239 O O . PRO A 1 159 ? -9.820 5.172 3.684 1.00 84.06 159 PRO A O 1
ATOM 1242 N N . PHE A 1 160 ? -11.628 5.327 2.379 1.00 89.06 160 PHE A N 1
ATOM 1243 C CA . PHE A 1 160 ? -10.963 4.905 1.148 1.00 89.06 160 PHE A CA 1
ATOM 1244 C C . PHE A 1 160 ? -10.425 6.076 0.317 1.00 89.06 160 PHE A C 1
ATOM 1246 O O . PHE A 1 160 ? -9.799 5.832 -0.718 1.00 89.06 160 PHE A O 1
ATOM 1253 N N . ALA A 1 161 ? -10.634 7.330 0.733 1.00 89.50 161 ALA A N 1
ATOM 1254 C CA . ALA A 1 161 ? -10.236 8.508 -0.039 1.00 89.50 161 ALA A CA 1
ATOM 1255 C C . ALA A 1 161 ? -8.731 8.526 -0.344 1.00 89.50 161 ALA A C 1
ATOM 1257 O O . ALA A 1 161 ? -8.327 8.781 -1.479 1.00 89.50 161 ALA A O 1
ATOM 1258 N N . GLY A 1 162 ? -7.898 8.164 0.636 1.00 89.88 162 GLY A N 1
ATOM 1259 C CA . GLY A 1 162 ? -6.444 8.123 0.466 1.00 89.88 162 GLY A CA 1
ATOM 1260 C C . GLY A 1 162 ? -5.962 7.121 -0.589 1.00 89.88 162 GLY A C 1
ATOM 1261 O O . GLY A 1 162 ? -4.892 7.308 -1.168 1.00 89.88 162 GLY A O 1
ATOM 1262 N N . LEU A 1 163 ? -6.762 6.097 -0.910 1.00 91.75 163 LEU A N 1
ATOM 1263 C CA . LEU A 1 163 ? -6.426 5.087 -1.918 1.00 91.75 163 LEU A CA 1
ATOM 1264 C C . LEU A 1 163 ? -6.438 5.653 -3.348 1.00 91.75 163 LEU A C 1
ATOM 1266 O O . LEU A 1 163 ? -5.807 5.089 -4.243 1.00 91.75 163 LEU A O 1
ATOM 1270 N N . TRP A 1 164 ? -7.105 6.787 -3.578 1.00 91.31 164 TRP A N 1
ATOM 1271 C CA . TRP A 1 164 ? -7.114 7.434 -4.889 1.00 91.31 164 TRP A CA 1
ATOM 1272 C C . TRP A 1 164 ? -5.736 7.903 -5.336 1.00 91.31 164 TRP A C 1
ATOM 1274 O O . TRP A 1 164 ? -5.455 7.856 -6.531 1.00 91.31 164 TR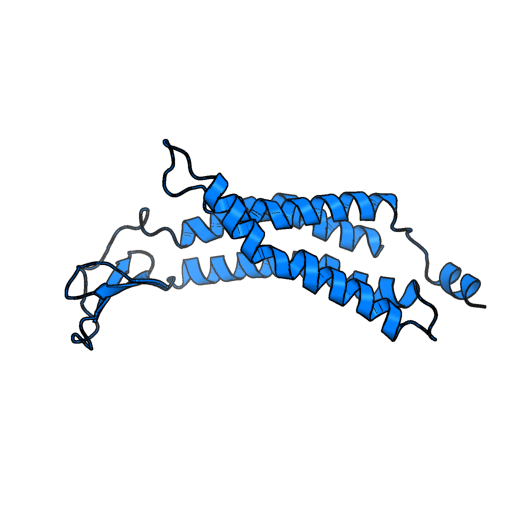P A O 1
ATOM 1284 N N . TYR A 1 165 ? -4.863 8.297 -4.406 1.00 92.94 165 TYR A N 1
ATOM 1285 C CA . TYR A 1 165 ? -3.507 8.718 -4.745 1.00 92.94 165 TYR A CA 1
ATOM 1286 C C . TYR A 1 165 ? -2.696 7.603 -5.438 1.00 92.94 165 TYR A C 1
ATOM 1288 O O . TYR A 1 165 ? -2.315 7.789 -6.598 1.00 92.94 165 TYR A O 1
ATOM 1296 N N . PRO A 1 166 ? -2.470 6.424 -4.821 1.00 91.88 166 PRO A N 1
ATOM 1297 C CA . PRO A 1 166 ? -1.726 5.351 -5.475 1.00 91.88 166 PRO A CA 1
ATOM 1298 C C . PRO A 1 166 ? -2.438 4.807 -6.721 1.00 91.88 166 PRO A C 1
ATOM 1300 O O . PRO A 1 166 ? -1.761 4.447 -7.682 1.00 91.88 166 PRO A O 1
ATOM 1303 N N . ILE A 1 167 ? -3.778 4.794 -6.757 1.00 93.25 167 ILE A N 1
ATOM 1304 C CA . ILE A 1 167 ? -4.538 4.396 -7.957 1.00 93.25 167 ILE A CA 1
ATOM 1305 C C . ILE A 1 167 ? -4.274 5.367 -9.116 1.00 93.25 167 ILE A C 1
ATOM 1307 O O . ILE A 1 167 ? -4.007 4.925 -10.234 1.00 93.25 167 ILE A O 1
ATOM 1311 N N . ALA A 1 168 ? -4.307 6.678 -8.866 1.00 93.81 168 ALA A N 1
ATOM 1312 C CA . ALA A 1 168 ? -4.045 7.693 -9.883 1.00 93.81 168 ALA A CA 1
ATOM 1313 C C . ALA A 1 168 ? -2.603 7.611 -10.401 1.00 93.81 168 ALA A C 1
ATOM 1315 O O . ALA A 1 168 ? -2.382 7.620 -11.612 1.00 93.81 168 ALA A O 1
ATOM 1316 N N . VAL A 1 169 ? -1.625 7.455 -9.502 1.00 93.19 169 VAL A N 1
ATOM 1317 C CA . VAL A 1 169 ? -0.215 7.268 -9.880 1.00 93.19 169 VAL A CA 1
ATOM 1318 C C . VAL A 1 169 ? -0.048 6.001 -10.725 1.00 93.19 169 VAL A C 1
ATOM 1320 O O . VAL A 1 169 ? 0.555 6.060 -11.796 1.00 93.19 169 VAL A O 1
ATOM 1323 N N . ALA A 1 170 ? -0.636 4.875 -10.313 1.00 92.69 170 ALA A N 1
ATOM 1324 C CA . ALA A 1 170 ? -0.586 3.627 -11.074 1.00 92.69 170 ALA A CA 1
ATOM 1325 C C . ALA A 1 170 ? -1.239 3.758 -12.462 1.00 92.69 170 ALA A C 1
ATOM 1327 O O . ALA A 1 170 ? -0.693 3.248 -13.442 1.00 92.69 170 ALA A O 1
ATOM 1328 N N . ALA A 1 171 ? -2.359 4.478 -12.572 1.00 94.19 171 ALA A N 1
ATOM 1329 C CA . ALA A 1 171 ? -3.031 4.737 -13.844 1.00 94.19 171 ALA A CA 1
ATOM 1330 C C . ALA A 1 171 ? -2.169 5.593 -14.787 1.00 94.19 171 ALA A C 1
ATOM 1332 O O . ALA A 1 171 ? -2.029 5.263 -15.966 1.00 94.19 171 ALA A O 1
ATOM 1333 N N . ILE A 1 172 ? -1.525 6.643 -14.269 1.00 94.38 172 ILE A N 1
ATOM 1334 C CA . ILE A 1 172 ? -0.579 7.463 -15.038 1.00 94.38 172 ILE A CA 1
ATOM 1335 C C . ILE A 1 172 ? 0.607 6.605 -15.504 1.00 94.38 172 ILE A C 1
ATOM 1337 O O . ILE A 1 172 ? 0.955 6.625 -16.686 1.00 94.38 172 ILE A O 1
ATOM 1341 N N . CYS A 1 173 ? 1.189 5.793 -14.616 1.00 91.06 173 CYS A N 1
ATOM 1342 C CA . CYS A 1 173 ? 2.269 4.867 -14.963 1.00 91.06 173 CYS A CA 1
ATOM 1343 C C . CYS A 1 173 ? 1.850 3.847 -16.026 1.00 91.06 173 CYS A C 1
ATOM 1345 O O . CYS A 1 173 ?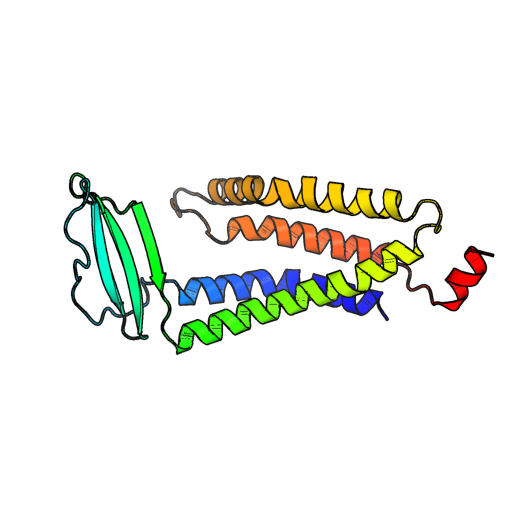 2.648 3.530 -16.906 1.00 91.06 173 CYS A O 1
ATOM 1347 N N . PHE A 1 174 ? 0.613 3.353 -15.979 1.00 93.00 174 PHE A N 1
ATOM 1348 C CA . PHE A 1 174 ? 0.074 2.450 -16.991 1.00 93.00 174 PHE A CA 1
ATOM 1349 C C . PHE A 1 174 ? -0.006 3.132 -18.361 1.00 93.00 174 PHE A C 1
ATOM 1351 O O . PHE A 1 174 ? 0.481 2.580 -19.345 1.00 93.00 174 PHE A O 1
ATOM 1358 N N . VAL A 1 175 ? -0.547 4.353 -18.433 1.00 93.50 175 VAL A N 1
ATOM 1359 C CA . VAL A 1 175 ? -0.646 5.115 -19.691 1.00 93.50 175 VAL A CA 1
ATOM 1360 C C . VAL A 1 175 ? 0.743 5.405 -20.264 1.00 93.50 175 VAL A C 1
ATOM 1362 O O . VAL A 1 175 ? 1.003 5.120 -21.435 1.00 93.50 175 VAL A O 1
ATOM 1365 N N . ILE A 1 176 ? 1.667 5.899 -19.436 1.00 91.12 176 ILE A N 1
ATOM 1366 C CA . ILE A 1 176 ? 3.049 6.179 -19.851 1.00 91.12 176 ILE A CA 1
ATOM 1367 C C . ILE A 1 176 ? 3.748 4.887 -20.290 1.00 91.12 176 ILE A C 1
ATOM 1369 O O . ILE A 1 176 ? 4.374 4.851 -21.348 1.00 91.12 176 ILE A O 1
ATOM 1373 N N . GLY A 1 177 ? 3.618 3.807 -19.519 1.00 87.50 177 GLY A N 1
ATOM 1374 C CA . GLY A 1 177 ? 4.215 2.511 -19.832 1.00 87.50 177 GLY A CA 1
ATOM 1375 C C . GLY A 1 177 ? 3.681 1.918 -21.136 1.00 87.50 177 GLY A C 1
ATOM 1376 O O . GLY A 1 177 ? 4.446 1.369 -21.932 1.00 87.50 177 GLY A O 1
ATOM 1377 N N . MET A 1 178 ? 2.390 2.085 -21.416 1.00 88.06 178 MET A N 1
ATOM 1378 C CA . MET A 1 178 ? 1.785 1.641 -22.669 1.00 88.06 178 MET A CA 1
ATOM 1379 C C . MET A 1 178 ? 2.363 2.380 -23.880 1.00 88.06 178 MET A C 1
ATOM 1381 O O . MET A 1 178 ? 2.683 1.720 -24.874 1.00 88.06 178 MET A O 1
ATOM 1385 N N . ILE A 1 179 ? 2.567 3.697 -23.779 1.00 88.31 179 ILE A N 1
ATOM 1386 C CA . ILE A 1 179 ? 3.071 4.543 -24.874 1.00 88.31 179 ILE A CA 1
ATOM 1387 C C . ILE A 1 179 ? 4.590 4.396 -25.060 1.00 88.31 179 ILE A C 1
ATOM 1389 O O . ILE A 1 179 ? 5.057 4.180 -26.177 1.00 88.31 179 ILE A O 1
ATOM 1393 N N . PHE A 1 180 ? 5.370 4.492 -23.981 1.00 83.88 180 PHE A N 1
ATOM 1394 C CA . PHE A 1 180 ? 6.823 4.682 -24.061 1.00 83.88 180 PHE A CA 1
ATOM 1395 C C . PHE A 1 180 ? 7.649 3.400 -23.914 1.00 83.88 180 PHE A C 1
ATOM 1397 O O . PHE A 1 180 ? 8.771 3.349 -24.423 1.00 83.88 180 PHE A O 1
ATOM 1404 N N . LEU A 1 181 ? 7.141 2.344 -23.261 1.00 79.56 181 LEU A N 1
ATOM 1405 C CA . LEU A 1 181 ? 7.915 1.103 -23.148 1.00 79.56 181 LEU A CA 1
ATOM 1406 C C . LEU A 1 181 ? 7.932 0.374 -24.492 1.00 79.56 181 LEU A C 1
ATOM 1408 O O . LEU A 1 181 ? 6.919 -0.170 -24.947 1.00 79.56 181 LEU A O 1
ATOM 1412 N N . LYS A 1 182 ? 9.109 0.331 -25.118 1.00 70.31 182 LYS A N 1
ATOM 1413 C CA . LYS A 1 182 ? 9.369 -0.504 -26.292 1.00 70.31 182 LYS A CA 1
ATOM 1414 C C . LYS A 1 182 ? 9.619 -1.946 -25.867 1.00 70.31 182 LYS A C 1
ATOM 1416 O O . LYS A 1 182 ? 10.288 -2.225 -24.876 1.00 70.31 182 LYS A O 1
ATOM 1421 N N . ASN A 1 183 ? 9.087 -2.877 -26.647 1.00 66.69 183 ASN A N 1
ATOM 1422 C CA . ASN A 1 183 ? 9.232 -4.308 -26.416 1.00 66.69 183 ASN A CA 1
ATOM 1423 C C . ASN A 1 183 ? 10.513 -4.799 -27.124 1.00 66.69 183 ASN A C 1
ATOM 1425 O O . ASN A 1 183 ? 10.424 -5.581 -28.060 1.00 66.69 183 ASN A O 1
ATOM 1429 N N . LYS A 1 184 ? 11.690 -4.269 -26.744 1.00 60.12 184 LYS A N 1
ATOM 1430 C CA . LYS A 1 184 ? 12.962 -4.645 -27.390 1.00 60.12 184 LYS A CA 1
ATOM 1431 C C . LYS A 1 184 ? 13.326 -6.091 -27.061 1.00 60.12 184 LYS A C 1
ATOM 1433 O O . LYS A 1 184 ? 13.269 -6.498 -25.895 1.00 60.12 184 LYS A O 1
ATOM 1438 N N . THR A 1 185 ? 13.711 -6.851 -28.079 1.00 54.66 185 THR A N 1
ATOM 1439 C CA . THR A 1 185 ? 14.151 -8.247 -27.929 1.00 54.66 185 THR A CA 1
ATOM 1440 C C . THR A 1 185 ? 15.638 -8.271 -27.563 1.00 54.66 185 THR A C 1
ATOM 1442 O O . THR A 1 185 ? 16.377 -7.379 -27.960 1.00 54.66 185 THR A O 1
ATOM 1445 N N . ARG A 1 186 ? 16.106 -9.290 -26.825 1.00 49.97 186 ARG A N 1
ATOM 1446 C CA . ARG A 1 186 ? 17.497 -9.379 -26.322 1.00 49.97 186 ARG A CA 1
ATOM 1447 C C . ARG A 1 186 ? 18.580 -9.209 -27.410 1.00 49.97 186 ARG A C 1
ATOM 1449 O O . ARG A 1 186 ? 19.681 -8.804 -27.072 1.00 49.97 186 ARG A O 1
ATOM 1456 N N . GLY A 1 187 ? 18.273 -9.507 -28.678 1.00 52.91 187 GLY A N 1
ATOM 1457 C CA . GLY A 1 187 ? 19.185 -9.309 -29.815 1.00 52.91 187 GLY A CA 1
ATOM 1458 C C . GLY A 1 187 ? 19.444 -7.835 -30.149 1.00 52.91 187 GLY A C 1
ATOM 1459 O O . GLY A 1 187 ? 20.593 -7.428 -30.209 1.00 52.91 187 GLY A O 1
ATOM 1460 N N . GLU A 1 188 ? 18.398 -7.009 -30.231 1.00 56.47 188 GLU A N 1
ATOM 1461 C CA . GLU A 1 188 ? 18.513 -5.582 -30.594 1.00 56.47 188 GLU A CA 1
ATOM 1462 C C . GLU A 1 188 ? 19.248 -4.747 -29.539 1.00 56.47 188 GLU A C 1
ATOM 1464 O O . GLU A 1 188 ? 19.767 -3.677 -29.825 1.00 56.47 188 GLU A O 1
ATOM 1469 N N . VAL A 1 189 ? 19.267 -5.215 -28.292 1.00 56.75 189 VAL A N 1
ATOM 1470 C CA . VAL A 1 189 ? 19.975 -4.531 -27.209 1.00 56.75 189 VAL A CA 1
ATOM 1471 C C . VAL A 1 189 ? 21.474 -4.784 -27.282 1.00 56.75 189 VAL A C 1
ATOM 1473 O O . VAL A 1 189 ? 22.238 -3.894 -26.945 1.00 56.75 189 VAL A O 1
ATOM 1476 N N . LEU A 1 190 ? 21.907 -5.969 -27.714 1.00 53.91 190 LEU A N 1
ATOM 1477 C CA . LEU A 1 190 ? 23.333 -6.271 -27.849 1.00 53.91 190 LEU A CA 1
ATOM 1478 C C . LEU A 1 190 ? 23.948 -5.558 -29.061 1.00 53.91 190 LEU A C 1
ATOM 1480 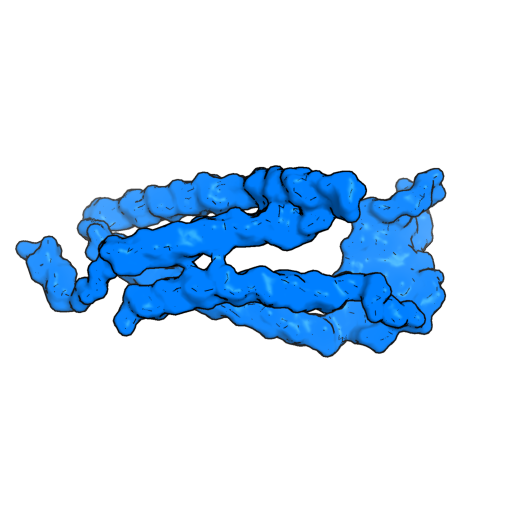O O . LEU A 1 190 ? 25.105 -5.158 -28.984 1.00 53.91 190 LEU A O 1
ATOM 1484 N N . ASP A 1 191 ? 23.160 -5.341 -30.116 1.00 54.78 191 ASP A N 1
ATOM 1485 C CA . ASP A 1 191 ? 23.579 -4.593 -31.307 1.00 54.78 191 ASP A CA 1
ATOM 1486 C C . ASP A 1 191 ? 23.689 -3.076 -31.060 1.00 54.78 191 ASP A C 1
ATOM 1488 O O . ASP A 1 191 ? 24.486 -2.420 -31.714 1.00 54.78 191 ASP A O 1
ATOM 1492 N N . ASP A 1 192 ? 22.948 -2.515 -30.094 1.00 55.84 192 ASP A N 1
ATOM 1493 C CA . ASP A 1 192 ? 23.054 -1.095 -29.698 1.00 55.84 192 ASP A CA 1
ATOM 1494 C C . ASP A 1 192 ? 24.251 -0.811 -28.754 1.00 55.84 192 ASP A C 1
ATOM 1496 O O . ASP A 1 192 ? 24.564 0.351 -28.479 1.00 55.84 192 ASP A O 1
ATOM 1500 N N . ILE A 1 193 ? 24.876 -1.850 -28.178 1.00 55.72 193 ILE A N 1
ATOM 1501 C CA . ILE A 1 193 ? 25.968 -1.725 -27.188 1.00 55.72 193 ILE A CA 1
ATOM 1502 C C . ILE A 1 193 ? 27.351 -2.019 -27.810 1.00 55.72 193 ILE A C 1
ATOM 1504 O O . ILE A 1 193 ? 28.364 -1.646 -27.211 1.00 55.72 193 ILE A O 1
ATOM 1508 N N . ASN A 1 194 ? 27.395 -2.658 -28.985 1.00 41.97 194 ASN A N 1
ATOM 1509 C CA . ASN A 1 194 ? 28.608 -2.884 -29.788 1.00 41.97 194 ASN A CA 1
ATOM 1510 C C . ASN A 1 194 ? 28.794 -1.796 -30.850 1.00 41.97 194 ASN A C 1
ATOM 1512 O O . ASN A 1 194 ? 29.968 -1.550 -31.206 1.00 41.97 194 ASN A O 1
#

Secondary structure (DSSP, 8-state):
-HHHHHHHHHHHHHHHHHHHHHHHHHHH-STTSPEEEEEEE-S--BTTEEEEEEEETTS-EEEEEEETTT--EEEEEEEPPHHHHHHHHHHHHHHHHHHHHHHHHHHHHHHHHS-GGGHHHHHHHHHHHIIIIIITTHHHHHHHHHHHH-BTTBTT--TTGGGHHHHHHHHHHHHHHHHH-----HHHHHHTT-

Sequence (194 aa):
GRKYIMMMGLIFAVVAYRPIYKSMYALTDVTTKTEVSAEQIIDSEKEGWFNVKKSYSDGSSLTEKVNSATGVASERQITLGSSPYWYMIILVAIQVIFVTMVYGPIAAFLVELFPTRIRYTSMSLPYHIGNGIFGGLTPFLATSLYEMSKTEATPDGDPFAGLWYPIAVAAICFVIGMIFLKNKTRGEVLDDIN

pLDDT: mean 80.19, std 12.49, range [41.97, 95.44]

Radius of gyration: 23.28 Å; chains: 1; bounding box: 53×36×68 Å